Protein AF-A0A7G6Z0K1-F1 (afdb_monomer)

Sequence (215 aa):
MTTHDEHEHDEHAEHGADDLLMRSADPASSLAPLPARQLADLTETTMSTAPRTPARTAPGRSAAAPARRRSRRLLAGAAGGVLVAAAVVGVLVATGPGAGGRVTTLTAPPAGGPGAMCAVPTAEVLATSTTAFRGTVVAVDGGTATLRVDDVFAGDPGDAVEVPQGDPDDQVDGAAPVFTEGGAWLVAASAGVVSSCGLTGPDSPELAALYDQAF

Solvent-accessible surface area (backbone atoms only — not comparable to full-atom values): 13405 Å² total; per-residue (Å²): 144,87,86,75,77,73,63,70,62,51,60,62,52,51,56,53,52,52,55,49,51,56,55,68,69,39,78,68,73,80,54,81,81,75,55,72,66,61,53,51,54,53,52,52,47,57,76,69,51,73,85,75,78,75,74,80,75,69,90,71,74,82,85,74,80,95,76,80,93,74,91,78,88,85,82,89,85,89,83,91,81,82,87,79,78,82,77,80,78,80,80,82,81,82,88,67,101,70,78,91,65,48,72,34,75,42,38,60,43,80,60,57,64,102,74,27,75,61,64,85,74,49,34,77,64,57,50,68,37,56,27,28,33,35,23,36,23,76,40,70,56,99,61,32,30,35,26,38,56,73,46,78,70,35,69,81,65,57,48,25,36,37,35,48,44,28,59,89,87,61,86,50,45,33,32,43,55,71,78,54,68,76,37,52,28,35,44,28,21,44,93,55,24,42,38,39,44,71,58,31,44,65,68,38,75,72,57,47,52,36,51,68,68,37,97

Nearest PDB structures (foldseek):
  3nsw-assembly6_F  TM=5.905E-01  e=1.985E-02  Ancylostoma ceylanicum
  3nsw-assembly7_G  TM=6.250E-01  e=4.089E-02  Ancylostoma ceylanicum

Structure (mmCIF, N/CA/C/O backbone):
data_AF-A0A7G6Z0K1-F1
#
_entry.id   AF-A0A7G6Z0K1-F1
#
loop_
_atom_site.group_PDB
_atom_site.id
_atom_site.type_symbol
_atom_site.label_atom_id
_atom_site.label_alt_id
_atom_site.label_comp_id
_atom_site.label_asym_id
_atom_site.label_entity_id
_atom_site.label_seq_id
_atom_site.pdbx_PDB_ins_code
_atom_site.Cartn_x
_atom_site.Cartn_y
_atom_site.Cartn_z
_atom_site.occupancy
_atom_site.B_iso_or_equiv
_atom_site.auth_seq_id
_atom_site.auth_comp_id
_atom_site.auth_asym_id
_atom_site.auth_atom_id
_atom_site.pdbx_PDB_model_num
ATOM 1 N N . MET A 1 1 ? 60.431 -14.332 9.615 1.00 43.44 1 MET A N 1
ATOM 2 C CA . MET A 1 1 ? 59.204 -13.516 9.530 1.00 43.44 1 MET A CA 1
ATOM 3 C C . MET A 1 1 ? 59.174 -13.021 8.097 1.00 43.44 1 MET A C 1
ATOM 5 O O . MET A 1 1 ? 59.785 -12.009 7.798 1.00 43.44 1 MET A O 1
ATOM 9 N N . THR A 1 2 ? 58.656 -13.870 7.209 1.00 50.28 2 THR A N 1
ATOM 10 C CA . THR A 1 2 ? 58.854 -13.817 5.748 1.00 50.28 2 THR A CA 1
ATOM 11 C C . THR A 1 2 ? 57.546 -14.259 5.091 1.00 50.28 2 THR A C 1
ATOM 13 O O . THR A 1 2 ? 57.475 -15.337 4.525 1.00 50.28 2 THR A O 1
ATOM 16 N N . THR A 1 3 ? 56.469 -13.509 5.322 1.00 53.88 3 THR A N 1
ATOM 17 C CA . THR A 1 3 ? 55.104 -13.873 4.888 1.00 53.88 3 THR A CA 1
ATOM 18 C C . THR A 1 3 ? 54.259 -12.613 4.664 1.00 53.88 3 THR A C 1
ATOM 20 O O . THR A 1 3 ? 53.189 -12.463 5.252 1.00 53.88 3 THR A O 1
ATOM 23 N N . HIS A 1 4 ? 54.783 -11.638 3.921 1.00 52.34 4 HIS A N 1
ATOM 24 C CA . HIS A 1 4 ? 54.005 -10.452 3.522 1.00 52.34 4 HIS A CA 1
ATOM 25 C C . HIS A 1 4 ? 54.257 -9.990 2.082 1.00 52.34 4 HIS A C 1
ATOM 27 O O . HIS A 1 4 ? 53.579 -9.082 1.635 1.00 52.34 4 HIS A O 1
ATOM 33 N N . ASP A 1 5 ? 55.187 -10.622 1.360 1.00 51.00 5 ASP A N 1
ATOM 34 C CA . ASP A 1 5 ? 55.578 -10.213 -0.000 1.00 51.00 5 ASP A CA 1
ATOM 35 C C . ASP A 1 5 ? 54.959 -11.114 -1.090 1.00 51.00 5 ASP A C 1
ATOM 37 O O . ASP A 1 5 ? 54.994 -10.796 -2.269 1.00 51.00 5 ASP A O 1
ATOM 41 N N . GLU A 1 6 ? 54.359 -12.249 -0.708 1.00 51.41 6 GLU A N 1
ATOM 42 C CA . GLU A 1 6 ? 53.795 -13.218 -1.662 1.00 51.41 6 GLU A CA 1
ATOM 43 C C . GLU A 1 6 ? 52.315 -12.956 -1.996 1.00 51.41 6 GLU A C 1
ATOM 45 O O . GLU A 1 6 ? 51.809 -13.535 -2.946 1.00 51.41 6 GLU A O 1
ATOM 50 N N . HIS A 1 7 ? 51.615 -12.078 -1.263 1.00 49.22 7 HIS A N 1
ATOM 51 C CA . HIS A 1 7 ? 50.178 -11.843 -1.483 1.00 49.22 7 HIS A CA 1
ATOM 52 C C . HIS A 1 7 ? 49.888 -10.782 -2.562 1.00 49.22 7 HIS A C 1
ATOM 54 O O . HIS A 1 7 ? 48.938 -10.935 -3.318 1.00 49.22 7 HIS A O 1
ATOM 60 N N . GLU A 1 8 ? 50.730 -9.749 -2.705 1.00 50.19 8 GLU A N 1
ATOM 61 C CA . GLU A 1 8 ? 50.532 -8.691 -3.720 1.00 50.19 8 GLU A CA 1
ATOM 62 C C . GLU A 1 8 ? 50.838 -9.158 -5.156 1.00 50.19 8 GLU A C 1
ATOM 64 O O . GLU A 1 8 ? 50.328 -8.593 -6.122 1.00 50.19 8 GLU A O 1
ATOM 69 N N . HIS A 1 9 ? 51.657 -10.199 -5.329 1.00 50.84 9 HIS A N 1
ATOM 70 C CA . HIS A 1 9 ? 51.969 -10.742 -6.655 1.00 50.84 9 HIS A CA 1
ATOM 71 C C . HIS A 1 9 ? 50.863 -11.641 -7.231 1.00 50.84 9 HIS A C 1
ATOM 73 O O . HIS A 1 9 ? 50.793 -11.778 -8.454 1.00 50.84 9 HIS A O 1
ATOM 79 N N . ASP A 1 10 ? 50.001 -12.218 -6.390 1.00 51.28 10 ASP A N 1
ATOM 80 C CA . ASP A 1 10 ? 48.892 -13.073 -6.835 1.00 51.28 10 ASP A CA 1
ATOM 81 C C . ASP A 1 10 ? 47.723 -12.238 -7.403 1.00 51.28 10 ASP A C 1
ATOM 83 O O . ASP A 1 10 ? 47.218 -12.533 -8.485 1.00 51.28 10 ASP A O 1
ATOM 87 N N . GLU A 1 11 ? 47.361 -11.112 -6.774 1.00 53.62 11 GLU A N 1
ATOM 88 C CA . GLU A 1 11 ? 46.200 -10.299 -7.194 1.00 53.62 11 GLU A CA 1
ATOM 89 C C . GLU A 1 11 ? 46.378 -9.632 -8.574 1.00 53.62 11 GLU A C 1
ATOM 91 O O . GLU A 1 11 ? 45.434 -9.514 -9.360 1.00 53.62 11 GLU A O 1
ATOM 96 N N . HIS A 1 12 ? 47.603 -9.232 -8.930 1.00 54.19 12 HIS A N 1
ATOM 97 C CA . HIS A 1 12 ? 47.893 -8.672 -10.255 1.00 54.19 12 HIS A CA 1
ATOM 98 C C . HIS A 1 12 ? 47.840 -9.716 -11.379 1.00 54.19 12 HIS A C 1
ATOM 100 O O . HIS A 1 12 ? 47.551 -9.366 -12.528 1.00 54.19 12 HIS A O 1
ATOM 106 N N . ALA A 1 13 ? 48.118 -10.985 -11.067 1.00 56.72 13 ALA A N 1
ATOM 107 C CA . ALA A 1 13 ? 48.040 -12.072 -12.034 1.00 56.72 13 ALA A CA 1
ATOM 108 C C . ALA A 1 13 ? 46.580 -12.450 -12.333 1.00 56.72 13 ALA A C 1
ATOM 110 O O . ALA A 1 13 ? 46.241 -12.686 -13.496 1.00 56.72 13 ALA A O 1
ATOM 111 N N . GLU A 1 14 ? 45.712 -12.432 -11.318 1.00 57.53 14 GLU A N 1
ATOM 112 C CA . GLU A 1 14 ? 44.288 -12.766 -11.457 1.00 57.53 14 GLU A CA 1
ATOM 113 C C . GLU A 1 14 ? 43.523 -11.711 -12.275 1.00 57.53 14 GLU A C 1
ATOM 115 O O . GLU A 1 14 ? 42.823 -12.058 -13.227 1.00 57.53 14 GLU A O 1
ATOM 120 N N . HIS A 1 15 ? 43.755 -10.415 -12.027 1.00 60.78 15 HIS A N 1
ATOM 121 C CA . HIS A 1 15 ? 43.158 -9.342 -12.837 1.00 60.78 15 HIS A CA 1
ATOM 122 C C . HIS A 1 15 ? 43.572 -9.394 -14.317 1.00 60.78 15 HIS A C 1
ATOM 124 O O . HIS A 1 15 ? 42.770 -9.103 -15.206 1.00 60.78 15 HIS A O 1
ATOM 130 N N . GLY A 1 16 ? 44.816 -9.788 -14.603 1.00 69.12 16 GLY A N 1
ATOM 131 C CA . GLY A 1 16 ? 45.284 -9.973 -15.976 1.00 69.12 16 GLY A CA 1
ATOM 132 C C . GLY A 1 16 ? 44.625 -11.168 -16.671 1.00 69.12 16 GLY A C 1
ATOM 133 O O . GLY A 1 16 ? 44.358 -11.107 -17.873 1.00 69.12 16 GLY A O 1
ATOM 134 N N . ALA A 1 17 ? 44.342 -12.243 -15.933 1.00 72.62 17 ALA A N 1
ATOM 135 C CA . ALA A 1 17 ? 43.661 -13.418 -16.466 1.00 72.62 17 ALA A CA 1
ATOM 136 C C . ALA A 1 17 ? 42.197 -13.113 -16.821 1.00 72.62 17 ALA A C 1
ATOM 138 O O . ALA A 1 17 ? 41.750 -13.483 -17.909 1.00 72.62 17 ALA A O 1
ATOM 139 N N . ASP A 1 18 ? 41.489 -12.371 -15.970 1.00 76.50 18 ASP A N 1
ATOM 140 C CA . ASP A 1 18 ? 40.098 -11.971 -16.208 1.00 76.50 18 ASP A CA 1
ATOM 141 C C . ASP A 1 18 ? 39.952 -11.032 -17.414 1.00 76.50 18 ASP A C 1
ATOM 143 O O . ASP A 1 18 ? 39.078 -11.234 -18.264 1.00 76.50 18 ASP A O 1
ATOM 147 N N . ASP A 1 19 ? 40.857 -10.063 -17.566 1.00 80.12 19 ASP A N 1
ATOM 148 C CA . ASP A 1 19 ? 40.880 -9.166 -18.726 1.00 80.12 19 ASP A CA 1
AT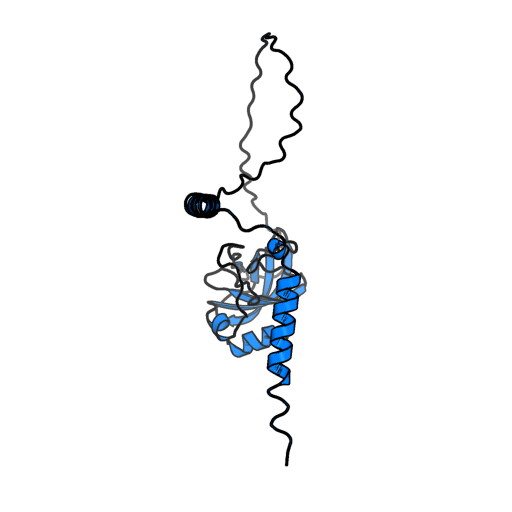OM 149 C C . ASP A 1 19 ? 41.153 -9.917 -20.038 1.00 80.12 19 ASP A C 1
ATOM 151 O O . ASP A 1 19 ? 40.594 -9.589 -21.092 1.00 80.12 19 ASP A O 1
ATOM 155 N N . LEU A 1 20 ? 42.009 -10.941 -19.997 1.00 78.81 20 LEU A N 1
ATOM 156 C CA . LEU A 1 20 ? 42.295 -11.790 -21.152 1.00 78.81 20 LEU A 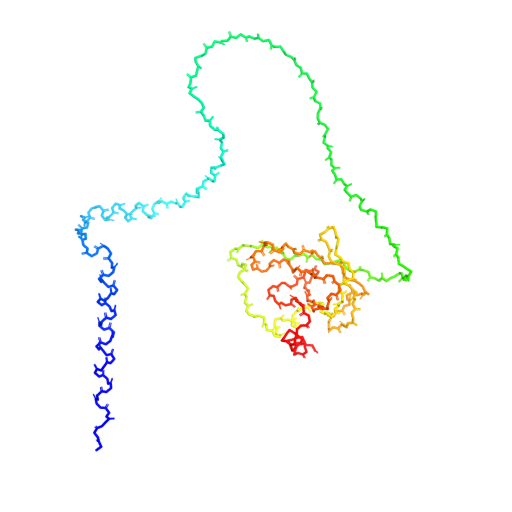CA 1
ATOM 157 C C . LEU A 1 20 ? 41.107 -12.691 -21.498 1.00 78.81 20 LEU A C 1
ATOM 159 O O . LEU A 1 20 ? 40.785 -12.838 -22.680 1.00 78.81 20 LEU A O 1
ATOM 163 N N . LEU A 1 21 ? 40.419 -13.243 -20.495 1.00 80.75 21 LEU A N 1
ATOM 164 C CA . LEU A 1 21 ? 39.199 -14.022 -20.692 1.00 80.75 21 LEU A CA 1
ATOM 165 C C . LEU A 1 21 ? 38.093 -13.159 -21.302 1.00 80.75 21 LEU A C 1
ATOM 167 O O . LEU A 1 21 ? 37.521 -13.540 -22.327 1.00 80.75 21 LEU A O 1
ATOM 171 N N . MET A 1 22 ? 37.854 -11.965 -20.758 1.00 81.50 22 MET A N 1
ATOM 172 C CA . MET A 1 22 ? 36.847 -11.040 -21.278 1.00 81.50 22 MET A CA 1
ATOM 173 C C . MET A 1 22 ? 37.168 -10.603 -22.713 1.00 81.50 22 MET A C 1
ATOM 175 O O . MET A 1 22 ? 36.288 -10.598 -23.574 1.00 81.50 22 MET A O 1
ATOM 179 N N . ARG A 1 23 ? 38.440 -10.318 -23.016 1.00 81.19 23 ARG A N 1
ATOM 180 C CA . ARG A 1 23 ? 38.880 -9.934 -24.366 1.00 81.19 23 ARG A CA 1
ATOM 181 C C . ARG A 1 23 ? 38.833 -11.100 -25.363 1.00 81.19 23 ARG A C 1
ATOM 183 O O . ARG A 1 23 ? 38.633 -10.865 -26.550 1.00 81.19 23 ARG A O 1
ATOM 190 N N . SER A 1 24 ? 38.973 -12.344 -24.898 1.00 82.75 24 SER A N 1
ATOM 191 C CA . SER A 1 24 ? 38.825 -13.548 -25.731 1.00 82.75 24 SER A CA 1
ATOM 192 C C . SER A 1 24 ? 37.366 -13.886 -26.059 1.00 82.75 24 SER A C 1
ATOM 194 O O . SER A 1 24 ? 37.090 -14.471 -27.106 1.00 82.75 24 SER A O 1
ATOM 196 N N . ALA A 1 25 ? 36.434 -13.491 -25.188 1.00 88.44 25 ALA A N 1
ATOM 197 C CA . ALA A 1 25 ? 35.001 -13.663 -25.393 1.00 88.44 25 ALA A CA 1
ATOM 198 C C . ALA A 1 25 ? 34.385 -12.569 -26.283 1.00 88.44 25 ALA A C 1
ATOM 200 O O . ALA A 1 25 ? 33.234 -12.709 -26.694 1.00 88.44 25 ALA A O 1
ATOM 201 N N . ASP A 1 26 ? 35.129 -11.500 -26.598 1.00 87.25 26 ASP A N 1
ATOM 202 C CA . ASP A 1 26 ? 34.674 -10.442 -27.498 1.00 87.25 26 ASP A CA 1
ATOM 203 C C . ASP A 1 26 ? 34.746 -10.904 -28.970 1.00 87.25 26 ASP A C 1
ATOM 205 O O . ASP A 1 26 ? 35.845 -11.005 -29.534 1.00 87.25 26 ASP A O 1
ATOM 209 N N . PRO A 1 27 ? 33.607 -11.144 -29.650 1.00 82.56 27 PRO A N 1
ATOM 210 C CA . PRO A 1 27 ? 33.599 -11.547 -31.055 1.00 82.56 27 PRO A CA 1
ATOM 211 C C . PRO A 1 27 ? 34.175 -10.468 -31.989 1.00 82.56 27 PRO A C 1
ATOM 213 O O . PRO A 1 27 ? 34.629 -10.796 -33.091 1.00 82.56 27 PRO A O 1
ATOM 216 N N . ALA A 1 28 ? 34.202 -9.198 -31.562 1.00 85.19 28 ALA A N 1
ATOM 217 C CA . ALA A 1 28 ? 34.754 -8.096 -32.343 1.00 85.19 28 ALA A CA 1
ATOM 218 C C . ALA A 1 28 ? 36.285 -8.148 -32.451 1.00 85.19 28 ALA A C 1
ATOM 220 O O . ALA A 1 28 ? 36.845 -7.573 -33.384 1.00 85.19 28 ALA A O 1
ATOM 221 N N . SER A 1 29 ? 36.958 -8.895 -31.568 1.00 81.00 29 SER A N 1
ATOM 222 C CA . SER A 1 29 ? 38.416 -9.077 -31.593 1.00 81.00 29 SER A CA 1
ATOM 223 C C . SER A 1 29 ? 38.933 -9.708 -32.895 1.00 81.00 29 SER A C 1
ATOM 225 O O . SER A 1 29 ? 40.079 -9.486 -33.283 1.00 81.00 29 SER A O 1
ATOM 227 N N . SER A 1 30 ? 38.080 -10.465 -33.595 1.00 81.44 30 SER A N 1
ATOM 228 C CA . SER A 1 30 ? 38.400 -11.143 -34.857 1.00 81.44 30 SER A CA 1
ATOM 229 C C . SER A 1 30 ? 38.103 -10.314 -36.116 1.00 81.44 30 SER A C 1
ATOM 231 O O . SER A 1 30 ? 38.402 -10.750 -37.231 1.00 81.44 30 SER A O 1
ATOM 233 N N . LEU A 1 31 ? 37.507 -9.127 -35.967 1.00 88.81 31 LEU A N 1
ATOM 234 C CA . LEU A 1 31 ? 37.065 -8.299 -37.086 1.00 88.81 31 LEU A CA 1
ATOM 235 C C . LEU A 1 31 ? 38.155 -7.320 -37.532 1.00 88.81 31 LEU A C 1
ATOM 237 O O . LEU A 1 31 ? 38.914 -6.775 -36.732 1.00 88.81 31 LEU A O 1
ATOM 241 N N . ALA A 1 32 ? 38.203 -7.053 -38.838 1.00 89.56 32 ALA A N 1
ATOM 242 C CA . ALA A 1 32 ? 39.058 -6.000 -39.368 1.00 89.56 32 ALA A CA 1
ATOM 243 C C . ALA A 1 32 ? 38.586 -4.620 -38.855 1.00 89.56 32 ALA A C 1
ATOM 245 O O . ALA A 1 32 ? 37.377 -4.367 -38.835 1.00 89.56 32 ALA A O 1
ATOM 246 N N . PRO A 1 33 ? 39.508 -3.706 -38.494 1.00 85.38 33 PRO A N 1
ATOM 247 C CA . PRO A 1 33 ? 39.147 -2.350 -38.096 1.00 85.38 33 PRO A CA 1
ATOM 248 C C . PRO A 1 33 ? 38.352 -1.626 -39.186 1.00 85.38 33 PRO A C 1
ATOM 250 O O . PRO A 1 33 ? 38.668 -1.733 -40.375 1.00 85.38 33 PRO A O 1
ATOM 253 N N . LEU A 1 34 ? 37.343 -0.848 -38.785 1.00 91.62 34 LEU A N 1
ATOM 254 C CA . LEU A 1 34 ? 36.564 -0.063 -39.738 1.00 91.62 34 LEU A CA 1
ATOM 255 C C . LEU A 1 34 ? 37.406 1.065 -40.365 1.00 91.62 34 LEU A C 1
ATOM 257 O O . LEU A 1 34 ? 38.188 1.720 -39.669 1.00 91.62 34 LEU A O 1
ATOM 261 N N . PRO A 1 35 ? 37.207 1.371 -41.660 1.00 94.62 35 PRO A N 1
ATOM 262 C CA . PRO A 1 35 ? 37.782 2.555 -42.284 1.00 94.62 35 PRO A CA 1
AT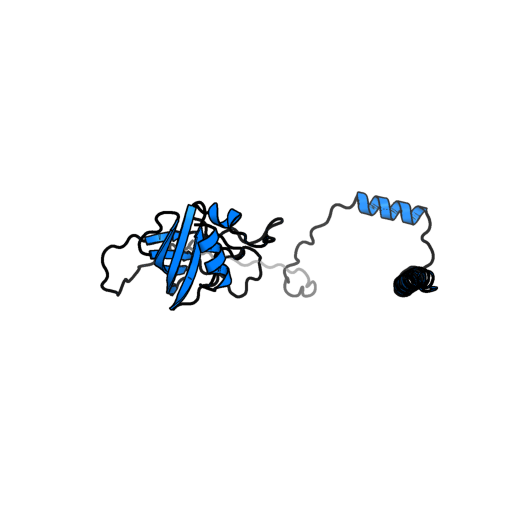OM 263 C C . PRO A 1 35 ? 37.318 3.834 -41.578 1.00 94.62 35 PRO A C 1
ATOM 265 O O . PRO A 1 35 ? 36.133 3.996 -41.285 1.00 94.62 35 PRO A O 1
ATOM 268 N N . ALA A 1 36 ? 38.227 4.795 -41.389 1.00 91.62 36 ALA A N 1
ATOM 269 C CA . ALA A 1 36 ? 37.958 6.021 -40.629 1.00 91.62 36 ALA A CA 1
ATOM 270 C C . ALA A 1 36 ? 36.736 6.822 -41.123 1.00 91.62 36 ALA A C 1
ATOM 272 O O . ALA A 1 36 ? 36.011 7.397 -40.317 1.00 91.62 36 ALA A O 1
ATOM 273 N N . ARG A 1 37 ? 36.468 6.832 -42.437 1.00 92.62 37 ARG A N 1
ATOM 274 C CA . ARG A 1 37 ? 35.266 7.489 -42.982 1.00 92.62 37 ARG A CA 1
ATOM 275 C C . ARG A 1 37 ? 33.975 6.789 -42.578 1.00 92.62 37 ARG A C 1
ATOM 277 O O . ARG A 1 37 ? 33.030 7.451 -42.187 1.00 92.62 37 ARG A O 1
ATOM 284 N N . GLN A 1 38 ? 33.963 5.462 -42.612 1.00 90.50 38 GLN A N 1
ATOM 285 C CA . GLN A 1 38 ? 32.789 4.684 -42.233 1.00 90.50 38 GLN A CA 1
ATOM 286 C C . GLN A 1 38 ? 32.494 4.820 -40.734 1.00 90.50 38 GLN A C 1
ATOM 288 O O . GLN A 1 38 ? 31.335 4.871 -40.335 1.00 90.50 38 GLN A O 1
ATOM 293 N N . LEU A 1 39 ? 33.541 4.944 -39.911 1.00 93.31 39 LEU A N 1
ATOM 294 C CA . LEU A 1 39 ? 33.411 5.256 -38.488 1.00 93.31 39 LEU A CA 1
ATOM 295 C C . LEU A 1 39 ? 32.766 6.637 -38.264 1.00 93.31 39 LEU A C 1
ATOM 297 O O . LEU A 1 39 ? 31.859 6.767 -37.441 1.00 93.31 39 LEU A O 1
ATOM 301 N N . ALA A 1 40 ? 33.208 7.656 -39.010 1.00 92.62 40 ALA A N 1
ATOM 302 C CA . ALA A 1 40 ? 32.645 9.003 -38.938 1.00 92.62 40 ALA A CA 1
ATOM 303 C C . ALA A 1 40 ? 31.166 9.020 -39.359 1.00 92.62 40 ALA A C 1
ATOM 305 O O . ALA A 1 40 ? 30.333 9.530 -38.612 1.00 92.62 40 ALA A O 1
ATOM 306 N N . ASP A 1 41 ? 30.833 8.367 -40.476 1.00 93.75 41 ASP A N 1
ATOM 307 C CA . ASP A 1 41 ? 29.460 8.272 -40.983 1.00 93.75 41 ASP A CA 1
ATOM 308 C C . ASP A 1 41 ? 28.525 7.573 -39.978 1.00 93.75 41 ASP A C 1
ATOM 310 O O . ASP A 1 41 ? 27.403 8.024 -39.741 1.00 93.75 41 ASP A O 1
ATOM 314 N N . LEU A 1 42 ? 28.977 6.484 -39.344 1.00 92.75 42 LEU A N 1
ATOM 315 C CA . LEU A 1 42 ? 28.206 5.760 -38.323 1.00 92.75 42 LEU A CA 1
ATOM 316 C C . LEU A 1 42 ? 28.002 6.590 -37.050 1.00 92.75 42 LEU A C 1
ATOM 318 O O . LEU A 1 42 ? 26.919 6.568 -36.456 1.00 92.75 42 LEU A O 1
ATOM 322 N N . THR A 1 43 ? 29.025 7.342 -36.644 1.00 94.06 43 THR A N 1
ATOM 323 C CA . THR A 1 43 ? 28.950 8.227 -35.476 1.00 94.06 43 THR A CA 1
ATOM 324 C C . THR A 1 43 ? 27.949 9.352 -35.725 1.00 94.06 43 THR A C 1
ATOM 326 O O . THR A 1 43 ? 27.051 9.574 -34.914 1.00 94.06 43 THR A O 1
ATOM 329 N N . GLU A 1 44 ? 28.039 10.012 -36.881 1.00 93.12 44 GLU A N 1
ATOM 330 C CA . GLU A 1 44 ? 27.101 11.064 -37.277 1.00 93.12 44 GLU A CA 1
ATOM 331 C C . GLU A 1 44 ? 25.674 10.528 -37.431 1.00 93.12 44 GLU A C 1
ATOM 333 O O . GLU A 1 44 ? 24.722 11.153 -36.956 1.00 93.12 44 GLU A O 1
ATOM 338 N N . THR A 1 45 ? 25.516 9.333 -38.009 1.00 94.06 45 THR A N 1
ATOM 339 C CA . THR A 1 45 ? 24.215 8.660 -38.120 1.00 94.06 45 THR A CA 1
ATOM 340 C C . THR A 1 45 ? 23.606 8.419 -36.745 1.00 94.06 45 THR A C 1
ATOM 342 O O . THR A 1 45 ? 22.422 8.682 -36.559 1.00 94.06 45 THR A O 1
ATOM 345 N N . THR A 1 46 ? 24.390 7.973 -35.764 1.00 91.50 46 THR A N 1
ATOM 346 C CA . THR A 1 46 ? 23.896 7.728 -34.399 1.00 91.50 46 THR A CA 1
ATOM 347 C C . THR A 1 46 ? 23.441 9.024 -33.731 1.00 91.50 46 THR A C 1
ATOM 349 O O . THR A 1 46 ? 22.365 9.061 -33.143 1.00 91.50 46 THR A O 1
ATOM 352 N N . MET A 1 47 ? 24.208 10.106 -33.887 1.00 88.62 47 MET A N 1
ATOM 353 C CA . MET A 1 47 ? 23.867 11.416 -33.317 1.00 88.62 47 MET A CA 1
ATOM 354 C C . MET A 1 47 ? 22.664 12.075 -34.006 1.00 88.62 47 MET A C 1
ATOM 356 O O . MET A 1 47 ? 21.908 12.805 -33.369 1.00 88.62 47 MET A O 1
ATOM 360 N N . SER A 1 48 ? 22.466 11.808 -35.297 1.00 87.12 48 SER A N 1
ATOM 361 C CA . SER A 1 48 ? 21.377 12.390 -36.095 1.00 87.12 48 SER A CA 1
ATOM 362 C C . SER A 1 48 ? 20.108 11.535 -36.104 1.00 87.12 48 SER A C 1
ATOM 364 O O . SER A 1 48 ? 19.040 11.998 -36.511 1.00 87.12 48 SER A O 1
ATOM 366 N N . THR A 1 49 ? 20.193 10.278 -35.667 1.00 85.56 49 THR A N 1
ATOM 367 C CA . THR A 1 49 ? 19.045 9.374 -35.617 1.00 85.56 49 THR A CA 1
ATOM 368 C C . THR A 1 49 ? 18.302 9.571 -34.305 1.00 85.56 49 THR A C 1
ATOM 370 O O . THR A 1 49 ? 18.675 9.032 -33.268 1.00 85.56 49 THR A O 1
ATOM 373 N N . ALA A 1 50 ? 17.193 10.307 -34.354 1.00 73.88 50 ALA A N 1
ATOM 374 C CA . ALA A 1 50 ? 16.224 10.281 -33.266 1.00 73.88 50 ALA A CA 1
ATOM 375 C C . ALA A 1 50 ? 15.708 8.839 -33.071 1.00 73.88 50 ALA A C 1
ATOM 377 O O . ALA A 1 50 ? 15.423 8.168 -34.075 1.00 73.88 50 ALA A O 1
ATOM 378 N N . PRO A 1 51 ? 15.546 8.353 -31.823 1.00 64.88 51 PRO A N 1
ATOM 379 C CA . PRO A 1 51 ? 14.957 7.049 -31.563 1.00 64.88 51 PRO A CA 1
ATOM 380 C C . PRO A 1 51 ? 13.605 6.951 -32.265 1.00 64.88 51 PRO A C 1
ATOM 382 O O . PRO A 1 51 ? 12.645 7.647 -31.930 1.00 64.88 51 PRO A O 1
ATOM 385 N N . ARG A 1 52 ? 13.524 6.088 -33.277 1.00 54.12 52 ARG A N 1
ATOM 386 C CA . ARG A 1 52 ? 12.237 5.697 -33.834 1.00 54.12 52 ARG A CA 1
ATOM 387 C C . ARG A 1 52 ? 11.631 4.725 -32.844 1.00 54.12 52 ARG A C 1
ATOM 389 O O . ARG A 1 52 ? 12.023 3.563 -32.820 1.00 54.12 52 ARG A O 1
ATOM 396 N N . THR A 1 53 ? 10.677 5.194 -32.044 1.00 54.34 53 THR A N 1
ATOM 397 C CA . THR A 1 53 ? 9.756 4.297 -31.348 1.00 54.34 53 THR A CA 1
ATOM 398 C C . THR A 1 53 ? 9.178 3.361 -32.406 1.00 54.34 53 THR A C 1
ATOM 400 O O . THR A 1 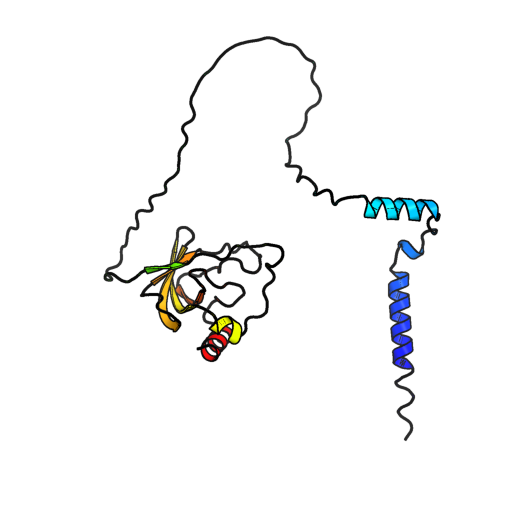53 ? 8.531 3.852 -33.341 1.00 54.34 53 THR A O 1
ATOM 403 N N . PRO A 1 54 ? 9.428 2.041 -32.344 1.00 51.22 54 PRO A N 1
ATOM 404 C CA . PRO A 1 54 ? 8.774 1.132 -33.258 1.00 51.22 54 PRO A CA 1
ATOM 405 C C . PRO A 1 54 ? 7.278 1.271 -32.997 1.00 51.22 54 PRO A C 1
ATOM 407 O O . PRO A 1 54 ? 6.794 0.979 -31.903 1.00 51.22 54 PRO A O 1
ATOM 410 N N . ALA A 1 55 ? 6.539 1.762 -33.992 1.00 52.72 55 ALA A N 1
ATOM 411 C CA . ALA A 1 55 ? 5.097 1.634 -33.977 1.00 52.72 55 ALA A CA 1
ATOM 412 C C . ALA A 1 55 ? 4.821 0.134 -33.862 1.00 52.72 55 ALA A C 1
ATOM 414 O O . ALA A 1 55 ? 5.160 -0.633 -34.769 1.00 52.72 55 ALA A O 1
ATOM 415 N N . ARG A 1 56 ? 4.291 -0.284 -32.706 1.00 45.44 56 ARG A N 1
ATOM 416 C CA . ARG A 1 56 ? 3.846 -1.652 -32.457 1.00 45.44 56 ARG A CA 1
ATOM 417 C C . ARG A 1 56 ? 2.916 -2.002 -33.613 1.00 45.44 56 ARG A C 1
ATOM 419 O O . ARG A 1 56 ? 1.800 -1.496 -33.707 1.00 45.44 56 ARG A O 1
ATOM 426 N N . THR A 1 57 ? 3.431 -2.796 -34.544 1.00 45.56 57 THR A N 1
ATOM 427 C CA . THR A 1 57 ? 2.656 -3.302 -35.667 1.00 45.56 57 THR A CA 1
ATOM 428 C C . THR A 1 57 ? 1.649 -4.246 -35.040 1.00 45.56 57 THR A C 1
ATOM 430 O O . THR A 1 57 ? 1.998 -5.346 -34.618 1.00 45.56 57 THR A O 1
ATOM 433 N N . ALA A 1 58 ? 0.410 -3.782 -34.886 1.00 47.22 58 ALA A N 1
ATOM 434 C CA . ALA A 1 58 ? -0.702 -4.672 -34.611 1.00 47.22 58 ALA A CA 1
ATOM 435 C C . ALA A 1 58 ? -0.673 -5.788 -35.672 1.00 47.22 58 ALA A C 1
ATOM 437 O O . ALA A 1 58 ? -0.424 -5.476 -36.842 1.00 47.22 58 ALA A O 1
ATOM 438 N N . PRO A 1 59 ? -0.907 -7.064 -35.321 1.00 42.81 59 PRO A N 1
ATOM 439 C CA . PRO A 1 59 ? -0.993 -8.130 -36.306 1.00 42.81 59 PRO A CA 1
ATOM 440 C C . PRO A 1 59 ? -2.243 -7.903 -37.165 1.00 42.81 59 PRO A C 1
ATOM 442 O O . PRO A 1 59 ? -3.350 -8.360 -36.879 1.00 42.81 59 PRO A O 1
ATOM 445 N N . GLY A 1 60 ? -2.060 -7.129 -38.230 1.00 40.28 60 GLY A N 1
ATOM 446 C CA . GLY A 1 60 ? -2.991 -6.998 -39.329 1.00 40.28 60 GLY A CA 1
ATOM 447 C C . GLY A 1 60 ? -2.980 -8.303 -40.106 1.00 40.28 60 GLY A C 1
ATOM 448 O O . GLY A 1 60 ? -2.009 -8.625 -40.783 1.00 40.28 60 GLY A O 1
ATOM 449 N N . ARG A 1 61 ? -4.067 -9.058 -39.945 1.00 45.22 61 ARG A N 1
ATOM 450 C CA . ARG A 1 61 ? -4.498 -10.210 -40.747 1.00 45.22 61 ARG A CA 1
ATOM 451 C C . ARG A 1 61 ? -3.904 -10.219 -42.164 1.00 45.22 61 ARG A C 1
ATOM 453 O O . ARG A 1 61 ? -4.051 -9.242 -42.893 1.00 45.22 61 ARG A O 1
ATOM 460 N N . SER A 1 62 ? -3.312 -11.360 -42.528 1.00 43.91 62 SER A N 1
ATOM 461 C CA . SER A 1 62 ? -2.901 -11.799 -43.868 1.00 43.91 62 SER A CA 1
ATOM 462 C C . SER A 1 62 ? -3.377 -10.918 -45.025 1.00 43.91 62 SER A C 1
ATOM 464 O O . SER A 1 62 ? -4.535 -10.986 -45.442 1.00 43.91 62 SER A O 1
ATOM 466 N N . ALA A 1 63 ? -2.452 -10.153 -45.604 1.00 41.50 63 ALA A N 1
ATOM 467 C CA . ALA A 1 63 ? -2.653 -9.540 -46.907 1.00 41.50 63 ALA A CA 1
ATOM 468 C C . ALA A 1 63 ? -2.586 -10.631 -47.989 1.00 41.50 63 ALA A C 1
ATOM 470 O O . ALA A 1 63 ? -1.514 -11.067 -48.409 1.00 41.50 63 ALA A O 1
ATOM 471 N N . ALA A 1 64 ? -3.760 -11.090 -48.417 1.00 45.47 64 ALA A N 1
ATOM 472 C CA . ALA A 1 64 ? -3.931 -11.834 -49.653 1.00 45.47 64 ALA A CA 1
ATOM 473 C C . ALA A 1 64 ? -3.566 -10.956 -50.870 1.00 45.47 64 ALA A C 1
ATOM 475 O O . ALA A 1 64 ? -3.737 -9.737 -50.860 1.00 45.47 64 ALA A O 1
ATOM 476 N N . ALA A 1 65 ? -3.058 -11.619 -51.910 1.00 43.34 65 ALA A N 1
ATOM 477 C CA . ALA A 1 65 ? -2.562 -11.085 -53.179 1.00 43.34 65 ALA A CA 1
ATOM 478 C C . ALA A 1 65 ? -3.485 -10.056 -53.884 1.00 43.34 65 ALA A C 1
ATOM 480 O O . ALA A 1 65 ? -4.705 -10.074 -53.695 1.00 43.34 65 ALA A O 1
ATOM 481 N N . PRO A 1 66 ? -2.945 -9.194 -54.774 1.00 40.34 66 PRO A N 1
ATOM 482 C CA . PRO A 1 66 ? -3.726 -8.147 -55.422 1.00 40.34 66 PRO A CA 1
ATOM 483 C C . PRO A 1 66 ? -4.610 -8.734 -56.533 1.00 40.34 66 PRO A C 1
ATOM 485 O O . PRO A 1 66 ? -4.155 -9.019 -57.642 1.00 40.34 66 PRO A O 1
ATOM 488 N N . ALA A 1 67 ? -5.904 -8.893 -56.253 1.00 42.22 67 ALA A N 1
ATOM 489 C CA . ALA A 1 67 ? -6.900 -9.251 -57.256 1.00 42.22 67 ALA A CA 1
ATOM 490 C C . ALA A 1 67 ? -7.443 -7.999 -57.965 1.00 42.22 67 ALA A C 1
ATOM 492 O O . ALA A 1 67 ? -7.795 -6.985 -57.364 1.00 42.22 67 ALA A O 1
ATOM 493 N N . ARG A 1 68 ? -7.477 -8.091 -59.295 1.00 43.25 68 ARG A N 1
ATOM 494 C CA . ARG A 1 68 ? -7.781 -7.024 -60.248 1.00 43.25 68 ARG A CA 1
ATOM 495 C C . ARG A 1 68 ? -9.162 -6.393 -60.040 1.00 43.25 68 ARG A C 1
ATOM 497 O O . ARG A 1 68 ? -10.184 -7.060 -59.920 1.00 43.25 68 ARG A O 1
ATOM 504 N N . ARG A 1 69 ? -9.157 -5.067 -60.156 1.00 49.69 69 ARG A N 1
ATOM 505 C CA . ARG A 1 69 ? -10.285 -4.135 -60.247 1.00 49.69 69 ARG A CA 1
ATOM 506 C C . ARG A 1 69 ? -11.346 -4.583 -61.267 1.00 49.69 69 ARG A C 1
ATOM 508 O O . ARG A 1 69 ? -11.132 -4.481 -62.473 1.00 49.69 69 ARG A O 1
ATOM 515 N N . ARG A 1 70 ? -12.540 -4.947 -60.789 1.00 46.94 70 ARG A N 1
ATOM 516 C CA . ARG A 1 70 ? -13.796 -4.817 -61.545 1.00 46.94 70 ARG A CA 1
ATOM 517 C C . ARG A 1 70 ? -14.884 -4.249 -60.645 1.00 46.94 70 ARG A C 1
ATOM 519 O O . ARG A 1 70 ? -15.334 -4.872 -59.696 1.00 46.94 70 ARG A O 1
ATOM 526 N N . SER A 1 71 ? -15.282 -3.030 -60.981 1.00 57.62 71 SER A N 1
ATOM 527 C CA . SER A 1 71 ? -16.433 -2.327 -60.436 1.00 57.62 71 SER A CA 1
ATOM 528 C C . SER A 1 71 ? -17.733 -3.051 -60.772 1.00 57.62 71 SER A C 1
ATOM 530 O O . SER A 1 71 ? -17.950 -3.372 -61.942 1.00 57.62 71 SER A O 1
ATOM 532 N N . ARG A 1 72 ? -18.655 -3.127 -59.813 1.00 47.56 72 ARG A N 1
ATOM 533 C CA . ARG A 1 72 ? -20.067 -2.799 -60.038 1.00 47.56 72 ARG A CA 1
ATOM 534 C C . ARG A 1 72 ? -20.752 -2.530 -58.700 1.00 47.56 72 ARG A C 1
ATOM 536 O O . ARG A 1 72 ? -20.499 -3.189 -57.704 1.00 47.56 72 ARG A O 1
ATOM 543 N N . ARG A 1 73 ? -21.534 -1.457 -58.739 1.00 55.31 73 ARG A N 1
ATOM 544 C CA . ARG A 1 73 ? -22.350 -0.849 -57.687 1.00 55.31 73 ARG A CA 1
ATOM 545 C C . ARG A 1 73 ? -23.381 -1.849 -57.155 1.00 55.31 73 ARG A C 1
ATOM 547 O O . ARG A 1 73 ? -23.712 -2.751 -57.913 1.00 55.31 73 ARG A O 1
ATOM 554 N N . LEU A 1 74 ? -23.889 -1.611 -55.938 1.00 51.12 74 LEU A N 1
ATOM 555 C CA . LEU A 1 74 ? -25.276 -1.768 -55.431 1.00 51.12 74 LEU A CA 1
ATOM 556 C C . LEU A 1 74 ? -25.219 -1.522 -53.896 1.00 51.12 74 LEU A C 1
ATOM 558 O O . LEU A 1 74 ? -24.478 -2.202 -53.203 1.00 51.12 74 LEU A O 1
ATOM 562 N N . LEU A 1 75 ? -25.633 -0.340 -53.423 1.00 48.34 75 LEU A N 1
ATOM 563 C CA . LEU A 1 75 ? -26.911 -0.016 -52.750 1.00 48.34 75 LEU A CA 1
ATOM 564 C C . LEU A 1 75 ? -26.974 -0.334 -51.235 1.00 48.34 75 LEU A C 1
ATOM 566 O O . LEU A 1 75 ? -27.020 -1.486 -50.840 1.00 48.34 75 LEU A O 1
ATOM 570 N N . ALA A 1 76 ? -27.042 0.761 -50.462 1.00 45.06 76 ALA A N 1
ATOM 571 C CA . ALA A 1 76 ? -27.929 1.068 -49.326 1.00 45.06 76 ALA A CA 1
ATOM 572 C C . ALA A 1 76 ? -28.145 0.062 -48.173 1.00 45.06 76 ALA A C 1
ATOM 574 O O . ALA A 1 76 ? -28.626 -1.047 -48.368 1.00 45.06 76 ALA A O 1
ATOM 575 N N . GLY A 1 77 ? -27.981 0.558 -46.940 1.00 41.09 77 GLY A N 1
ATOM 576 C CA . GLY A 1 77 ? -28.558 -0.038 -45.731 1.00 41.09 77 GLY A CA 1
ATOM 577 C C . GLY A 1 77 ? -28.179 0.739 -44.468 1.00 41.09 77 GLY A C 1
ATOM 578 O O . GLY A 1 77 ? -27.016 0.764 -44.090 1.00 41.09 77 GLY A O 1
ATOM 579 N N . ALA A 1 78 ? -29.156 1.412 -43.862 1.00 46.91 78 ALA A N 1
ATOM 580 C CA . ALA A 1 78 ? -29.043 2.234 -42.659 1.00 46.91 78 ALA A CA 1
ATOM 581 C C . ALA A 1 78 ? -29.175 1.415 -41.358 1.00 46.91 78 ALA A C 1
ATOM 583 O O . ALA A 1 78 ? -29.831 0.379 -41.379 1.00 46.91 78 ALA A O 1
ATOM 584 N N . ALA A 1 79 ? -28.609 1.939 -40.259 1.00 43.09 79 ALA A N 1
ATOM 585 C CA . ALA A 1 79 ? -28.978 1.800 -38.829 1.00 43.09 79 ALA A CA 1
ATOM 586 C C . ALA A 1 79 ? -27.680 1.923 -37.999 1.00 43.09 79 ALA A C 1
ATOM 588 O O . ALA A 1 79 ? -26.736 1.179 -38.220 1.00 43.09 79 ALA A O 1
ATOM 589 N N . GLY A 1 80 ? -27.484 2.924 -37.140 1.00 47.47 80 GLY A N 1
ATOM 590 C CA . GLY A 1 80 ? -28.266 3.132 -35.923 1.00 47.47 80 GLY A CA 1
ATOM 591 C C . GLY A 1 80 ? -27.636 2.308 -34.793 1.00 47.47 80 GLY A C 1
ATOM 592 O O . GLY A 1 80 ? -28.074 1.193 -34.548 1.00 47.47 80 GLY A O 1
ATOM 593 N N . GLY A 1 81 ? -26.578 2.826 -34.159 1.00 38.97 81 GLY A N 1
ATOM 594 C CA . GLY A 1 81 ? -25.858 2.160 -33.068 1.00 38.97 81 GLY A CA 1
ATOM 595 C C . GLY A 1 81 ? -25.802 3.059 -31.838 1.00 38.97 81 GLY A C 1
ATOM 596 O O . GLY A 1 81 ? -25.120 4.078 -31.841 1.00 38.97 81 GLY A O 1
ATOM 597 N N . VAL A 1 82 ? -26.583 2.691 -30.828 1.00 48.88 82 VAL A N 1
ATOM 598 C CA . VAL A 1 82 ? -26.760 3.358 -29.534 1.00 48.88 82 VAL A CA 1
ATOM 599 C C . VAL A 1 82 ? -25.433 3.428 -28.768 1.00 48.88 82 VAL A C 1
ATOM 601 O O . VAL A 1 82 ? -24.766 2.413 -28.589 1.00 48.88 82 VAL A O 1
ATOM 604 N N . LEU A 1 83 ? -25.073 4.619 -28.278 1.00 45.91 83 LEU A N 1
ATOM 605 C CA . LEU A 1 83 ? -24.063 4.791 -27.231 1.00 45.91 83 LEU A CA 1
ATOM 606 C C . LEU A 1 83 ? -24.648 4.258 -25.918 1.00 45.91 83 LEU A C 1
ATOM 608 O O . LEU A 1 83 ? -25.459 4.927 -25.281 1.00 45.91 83 LEU A O 1
ATOM 612 N N . VAL A 1 84 ? -24.260 3.048 -25.520 1.00 44.47 84 VAL A N 1
ATOM 613 C CA . VAL A 1 84 ? -24.521 2.552 -24.166 1.00 44.47 84 VAL A CA 1
ATOM 614 C C . VAL A 1 84 ? -23.414 3.100 -23.271 1.00 44.47 84 VAL A C 1
ATOM 616 O O . VAL A 1 84 ? -22.326 2.538 -23.189 1.00 44.47 84 VAL A O 1
ATOM 619 N N . ALA A 1 85 ? -23.681 4.236 -22.628 1.00 46.81 85 ALA A N 1
ATOM 620 C CA . ALA A 1 85 ? -22.934 4.650 -21.450 1.00 46.81 85 ALA A CA 1
ATOM 621 C C . ALA A 1 85 ? -23.296 3.675 -20.322 1.00 46.81 85 ALA A C 1
ATOM 623 O O . ALA A 1 85 ? -24.392 3.736 -19.766 1.00 46.81 85 ALA A O 1
ATOM 624 N N . ALA A 1 86 ? -22.406 2.728 -20.031 1.00 43.38 86 ALA A N 1
ATOM 625 C CA . ALA A 1 86 ? -22.548 1.830 -18.896 1.00 43.38 86 ALA A CA 1
ATOM 626 C C . ALA A 1 86 ? -22.272 2.612 -17.602 1.00 43.38 86 ALA A C 1
ATOM 628 O O . ALA A 1 86 ? -21.163 2.610 -17.080 1.00 43.38 86 ALA A O 1
ATOM 629 N N . ALA A 1 87 ? -23.285 3.315 -17.098 1.00 48.38 87 ALA A N 1
ATOM 630 C CA . ALA A 1 87 ? -23.325 3.710 -15.699 1.00 48.38 87 ALA A CA 1
ATOM 631 C C . ALA A 1 87 ? -23.695 2.460 -14.893 1.00 48.38 87 ALA A C 1
ATOM 633 O O . ALA A 1 87 ? -24.870 2.106 -14.779 1.00 48.38 87 ALA A O 1
ATOM 634 N N . VAL A 1 88 ? -22.688 1.745 -14.392 1.00 43.34 88 VAL A N 1
ATOM 635 C CA . VAL A 1 88 ? -22.906 0.672 -13.421 1.00 43.34 88 VAL A CA 1
ATOM 636 C C . VAL A 1 88 ? -23.247 1.346 -12.096 1.00 43.34 88 VAL A C 1
ATOM 638 O O . VAL A 1 88 ? -22.373 1.751 -11.338 1.00 43.34 88 VAL A O 1
ATOM 641 N N . VAL A 1 89 ? -24.542 1.519 -11.843 1.00 49.28 89 VAL A N 1
ATOM 642 C CA . VAL A 1 89 ? -25.047 1.768 -10.493 1.00 49.28 89 VAL A CA 1
ATOM 643 C C . VAL A 1 89 ? -24.953 0.431 -9.767 1.00 49.28 89 VAL A C 1
ATOM 645 O O . VAL A 1 89 ? -25.814 -0.434 -9.926 1.00 49.28 89 VAL A O 1
ATOM 648 N N . GLY A 1 90 ? -23.859 0.235 -9.033 1.00 40.34 90 GLY A N 1
ATOM 649 C CA . GLY A 1 90 ? -23.722 -0.878 -8.104 1.00 40.34 90 GLY A CA 1
ATOM 650 C C . GLY A 1 90 ? -24.761 -0.729 -6.998 1.00 40.34 90 GLY A C 1
ATOM 651 O O . GLY A 1 90 ? -24.678 0.176 -6.172 1.00 40.34 90 GLY A O 1
ATOM 652 N N . VAL A 1 91 ? -25.778 -1.588 -7.011 1.00 45.78 91 VAL A N 1
ATOM 653 C CA . VAL A 1 91 ? -26.690 -1.753 -5.879 1.00 45.78 91 VAL A CA 1
ATOM 654 C C . VAL A 1 91 ? -25.954 -2.598 -4.846 1.00 45.78 91 VAL A C 1
ATOM 656 O O . VAL A 1 91 ? -25.799 -3.804 -5.025 1.00 45.78 91 VAL A O 1
ATOM 659 N N . LEU A 1 92 ? -25.488 -1.949 -3.779 1.00 55.28 92 LEU A N 1
ATOM 660 C CA . LEU A 1 92 ? -24.880 -2.607 -2.630 1.00 55.28 92 LEU A CA 1
ATOM 661 C C . LEU A 1 92 ? -25.988 -3.293 -1.815 1.00 55.28 92 LEU A C 1
ATOM 663 O O . LEU A 1 92 ? -26.768 -2.636 -1.123 1.00 55.28 92 LEU A O 1
ATOM 667 N N . VAL A 1 93 ? -26.089 -4.617 -1.914 1.00 43.78 93 VAL A N 1
ATOM 668 C CA . VAL A 1 93 ? -26.954 -5.405 -1.030 1.00 43.78 93 VAL A CA 1
ATOM 669 C C . VAL A 1 93 ? -26.141 -5.766 0.210 1.00 43.78 93 VAL A C 1
ATOM 671 O O . VAL A 1 93 ? -25.448 -6.776 0.248 1.00 43.78 93 VAL A O 1
ATOM 674 N N . ALA A 1 94 ? -26.224 -4.915 1.232 1.00 44.25 94 ALA A N 1
ATOM 675 C CA . ALA A 1 94 ? -25.669 -5.188 2.550 1.00 44.25 94 ALA A CA 1
ATOM 676 C C . ALA A 1 94 ? -26.540 -6.227 3.279 1.00 44.25 94 ALA A C 1
ATOM 678 O O . ALA A 1 94 ? -27.582 -5.893 3.846 1.00 44.25 94 ALA A O 1
ATOM 679 N N . THR A 1 95 ? -26.128 -7.496 3.284 1.00 51.91 95 THR A N 1
ATOM 680 C CA . THR A 1 95 ? -26.677 -8.502 4.208 1.00 51.91 95 THR A CA 1
ATOM 681 C C . THR A 1 95 ? -25.688 -8.781 5.330 1.00 51.91 95 THR A C 1
ATOM 683 O O . THR A 1 95 ? -24.954 -9.763 5.304 1.00 51.91 95 THR A O 1
ATOM 686 N N . GLY A 1 96 ? -25.711 -7.913 6.339 1.00 39.44 96 GLY A N 1
ATOM 687 C CA . GLY A 1 96 ? -25.086 -8.128 7.640 1.00 39.44 96 GLY A CA 1
ATOM 688 C C . GLY A 1 96 ? -25.677 -7.145 8.656 1.00 39.44 96 GLY A C 1
ATOM 689 O O . GLY A 1 96 ? -25.710 -5.948 8.373 1.00 39.44 96 GLY A O 1
ATOM 690 N N . PRO A 1 97 ? -26.201 -7.592 9.810 1.00 48.38 97 PRO A N 1
ATOM 691 C CA . PRO A 1 97 ? -26.716 -6.683 10.824 1.00 48.38 97 PRO A CA 1
ATOM 692 C C . PRO A 1 97 ? -25.539 -6.059 11.588 1.00 48.38 97 PRO A C 1
ATOM 694 O O . PRO A 1 97 ? -25.029 -6.635 12.543 1.00 48.38 97 PRO A O 1
ATOM 697 N N . GLY A 1 98 ? -25.112 -4.874 11.153 1.00 42.97 98 GLY A N 1
ATOM 698 C CA . GLY A 1 98 ? -24.120 -4.035 11.825 1.00 42.97 98 GLY A CA 1
ATOM 699 C C . GLY A 1 98 ? -24.336 -2.572 11.439 1.00 42.97 98 GLY A C 1
ATOM 700 O O . GLY A 1 98 ? -24.404 -2.232 10.265 1.00 42.97 98 GLY A O 1
ATOM 701 N N . ALA A 1 99 ? -24.553 -1.726 12.437 1.00 45.81 99 ALA A N 1
ATOM 702 C CA . ALA A 1 99 ? -24.998 -0.346 12.315 1.00 45.81 99 ALA A CA 1
ATOM 703 C C . ALA A 1 99 ? -23.992 0.573 11.599 1.00 45.81 99 ALA A C 1
ATOM 705 O O . ALA A 1 99 ? -22.823 0.549 11.948 1.00 45.81 99 ALA A O 1
ATOM 706 N N . GLY A 1 100 ? -24.479 1.417 10.679 1.00 54.41 100 GLY A N 1
ATOM 707 C CA . GLY A 1 100 ? -24.042 2.801 10.395 1.00 54.41 100 GLY A CA 1
ATOM 708 C C . GLY A 1 100 ? -22.560 3.202 10.479 1.00 54.41 100 GLY A C 1
ATOM 709 O O . GLY A 1 100 ? -22.303 4.371 10.760 1.00 54.41 100 GLY A O 1
ATOM 710 N N . GLY A 1 101 ? -21.616 2.284 10.275 1.00 69.25 101 GLY A N 1
ATOM 711 C CA . GLY A 1 101 ? -20.185 2.553 10.380 1.00 69.25 101 GLY A CA 1
ATOM 712 C C . GLY A 1 101 ? -19.686 3.456 9.256 1.00 69.25 101 GLY A C 1
ATOM 713 O O . GLY A 1 101 ? -20.223 3.442 8.143 1.00 69.25 101 GLY A O 1
ATOM 714 N N . ARG A 1 102 ? -18.665 4.265 9.544 1.00 90.94 102 ARG A N 1
ATOM 715 C CA . ARG A 1 102 ? -18.045 5.130 8.537 1.00 90.94 102 ARG A CA 1
ATOM 716 C C . ARG A 1 102 ? -17.159 4.279 7.635 1.00 90.94 102 ARG A C 1
ATOM 718 O O . ARG A 1 102 ? -16.201 3.675 8.111 1.00 90.94 102 ARG A O 1
ATOM 725 N N . VAL A 1 103 ? -17.473 4.282 6.343 1.00 92.75 103 VAL A N 1
ATOM 726 C CA . VAL A 1 103 ? -16.654 3.649 5.305 1.00 92.75 103 VAL A CA 1
ATOM 727 C C . VAL A 1 103 ? -15.813 4.718 4.617 1.00 92.75 103 VAL A C 1
ATOM 729 O O . VAL A 1 103 ? -16.357 5.721 4.148 1.00 92.75 103 VAL A O 1
ATOM 732 N N . THR A 1 104 ? -14.502 4.505 4.558 1.00 95.75 104 THR A N 1
ATOM 733 C CA . THR A 1 104 ? -13.566 5.362 3.819 1.00 95.75 104 THR A CA 1
ATOM 734 C C . THR A 1 104 ? -13.111 4.650 2.555 1.00 95.75 104 THR A C 1
ATOM 736 O O . THR A 1 104 ? -12.664 3.511 2.613 1.00 95.75 104 THR A O 1
ATOM 739 N N . THR A 1 105 ? -13.172 5.318 1.408 1.00 95.94 105 THR A N 1
ATOM 740 C CA . THR A 1 105 ? -12.655 4.768 0.149 1.00 95.94 105 THR A CA 1
ATOM 741 C C . THR A 1 105 ? -11.270 5.339 -0.127 1.00 95.94 105 THR A C 1
ATOM 743 O O . THR A 1 105 ? -11.081 6.557 -0.116 1.00 95.94 105 THR A O 1
ATOM 746 N N . LEU A 1 106 ? -10.308 4.463 -0.396 1.00 95.25 106 LEU A N 1
ATOM 747 C CA . LEU A 1 106 ? -8.974 4.824 -0.859 1.00 95.25 106 LEU A CA 1
ATOM 748 C C . LEU A 1 106 ? -8.843 4.562 -2.358 1.00 95.25 106 LEU A C 1
ATOM 750 O O . LEU A 1 106 ? -9.632 3.850 -2.973 1.00 95.25 106 LEU A O 1
ATOM 754 N N . THR A 1 107 ? -7.828 5.164 -2.960 1.00 94.38 107 THR A N 1
ATOM 755 C CA . THR A 1 107 ? -7.490 4.981 -4.372 1.00 94.38 107 THR A CA 1
ATOM 756 C C . THR A 1 107 ? -6.152 4.269 -4.516 1.00 94.38 107 THR A C 1
ATOM 758 O O . THR A 1 107 ? -5.323 4.282 -3.606 1.00 94.38 107 THR A O 1
ATOM 761 N N . ALA A 1 108 ? -5.948 3.626 -5.663 1.00 87.31 108 ALA A N 1
ATOM 762 C CA . ALA A 1 108 ? -4.681 2.996 -5.988 1.00 87.31 108 ALA A CA 1
ATOM 763 C C . ALA A 1 108 ? -3.679 4.048 -6.486 1.00 87.31 108 ALA A C 1
ATOM 765 O O . ALA A 1 108 ? -4.074 4.997 -7.174 1.00 87.31 108 ALA A O 1
ATOM 766 N N . PRO A 1 109 ? -2.385 3.873 -6.188 1.00 80.75 109 PRO A N 1
ATOM 767 C CA . PRO A 1 109 ? -1.344 4.674 -6.804 1.00 80.75 109 PRO A CA 1
ATOM 768 C C . PRO A 1 109 ? -1.306 4.420 -8.322 1.00 80.75 109 PRO A C 1
ATOM 770 O O . PRO A 1 109 ? -1.691 3.344 -8.790 1.00 80.75 109 PRO A O 1
ATOM 773 N N . PRO A 1 110 ? -0.855 5.400 -9.123 1.00 74.62 110 PRO A N 1
ATOM 774 C CA . PRO A 1 110 ? -0.657 5.191 -10.551 1.00 74.62 110 PRO A CA 1
ATOM 775 C C . PRO A 1 110 ? 0.429 4.128 -10.771 1.00 74.62 110 PRO A C 1
ATOM 777 O O . PRO A 1 110 ? 1.569 4.311 -10.349 1.00 74.62 110 PRO A O 1
ATOM 780 N N . ALA A 1 111 ? 0.079 3.027 -11.436 1.00 69.44 111 ALA A N 1
ATOM 781 C CA . ALA A 1 111 ? 1.030 1.968 -11.757 1.00 69.44 111 ALA A CA 1
ATOM 782 C C . ALA A 1 111 ? 1.935 2.367 -12.937 1.00 69.44 111 ALA A C 1
ATOM 784 O O . ALA A 1 111 ? 1.467 2.876 -13.962 1.00 69.44 111 ALA A O 1
ATOM 785 N N . GLY A 1 112 ? 3.232 2.074 -12.811 1.00 66.62 112 GLY A N 1
ATOM 786 C CA . GLY A 1 112 ? 4.215 2.206 -13.885 1.00 66.62 112 GLY A CA 1
ATOM 787 C C . GLY A 1 112 ? 4.698 3.637 -14.167 1.00 66.62 112 GLY A C 1
ATOM 788 O O . GLY A 1 112 ? 4.147 4.634 -13.713 1.00 66.62 112 GLY A O 1
ATOM 789 N N . GLY A 1 113 ? 5.787 3.739 -14.934 1.00 66.50 113 GLY A N 1
ATOM 790 C CA . GLY A 1 113 ? 6.406 5.005 -15.340 1.00 66.50 113 GLY A CA 1
ATOM 791 C C . GLY A 1 113 ? 7.921 5.048 -15.096 1.00 66.50 113 GLY A C 1
ATOM 792 O O . GLY A 1 113 ? 8.468 4.152 -14.456 1.00 66.50 113 GLY A O 1
ATOM 793 N N . PRO A 1 114 ? 8.629 6.088 -15.582 1.00 56.06 114 PRO A N 1
ATOM 794 C CA . PRO A 1 114 ? 10.093 6.196 -15.484 1.00 56.06 114 PRO A CA 1
ATOM 795 C C . PRO A 1 114 ? 10.654 6.249 -14.051 1.00 56.06 114 PRO 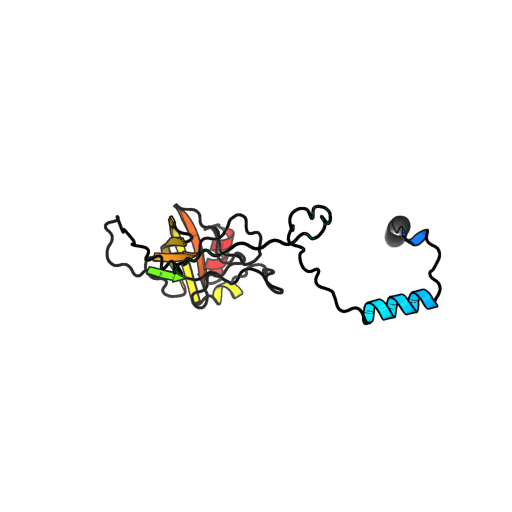A C 1
ATOM 797 O O . PRO A 1 114 ? 11.865 6.173 -13.878 1.00 56.06 114 PRO A O 1
ATOM 800 N N . GLY A 1 115 ? 9.790 6.398 -13.042 1.00 61.03 115 GLY A N 1
ATOM 801 C CA . GLY A 1 115 ? 10.133 6.407 -11.618 1.00 61.03 115 GLY A CA 1
ATOM 802 C C . GLY A 1 115 ? 9.395 5.347 -10.797 1.00 61.03 115 GLY A C 1
ATOM 803 O O . GLY A 1 115 ? 9.289 5.514 -9.591 1.00 61.03 115 GLY A O 1
ATOM 804 N N . ALA A 1 116 ? 8.857 4.297 -11.427 1.00 69.19 116 ALA A N 1
ATOM 805 C CA . ALA A 1 116 ? 8.078 3.265 -10.735 1.00 69.19 116 ALA A CA 1
ATOM 806 C C . ALA A 1 116 ? 8.915 2.339 -9.835 1.00 69.19 116 ALA A C 1
ATOM 808 O O . ALA A 1 116 ? 8.339 1.554 -9.105 1.00 69.19 116 ALA A O 1
ATOM 809 N N . MET A 1 117 ? 10.248 2.432 -9.866 1.00 83.50 117 MET A N 1
ATOM 810 C CA . MET A 1 117 ? 11.134 1.608 -9.039 1.00 83.50 117 MET A CA 1
ATOM 811 C C . MET A 1 117 ? 10.932 1.928 -7.556 1.00 83.50 117 MET A C 1
ATOM 813 O O . MET A 1 117 ? 11.151 3.063 -7.123 1.00 83.50 117 MET A O 1
ATOM 817 N N . CYS A 1 118 ? 10.560 0.920 -6.776 1.00 87.81 118 CYS A N 1
ATOM 818 C CA . CYS A 1 118 ? 10.385 1.086 -5.341 1.00 87.81 118 CYS A CA 1
ATOM 819 C C . CYS A 1 118 ? 11.743 1.136 -4.625 1.00 87.81 118 CYS A C 1
ATOM 821 O O . CYS A 1 118 ? 12.623 0.304 -4.852 1.00 87.81 118 CYS A O 1
ATOM 823 N N . ALA A 1 119 ? 11.903 2.099 -3.717 1.00 87.94 119 ALA A N 1
ATOM 824 C CA . ALA A 1 119 ? 12.955 2.040 -2.708 1.00 87.94 119 ALA A CA 1
ATOM 825 C C . ALA A 1 119 ? 12.559 1.059 -1.594 1.00 87.94 119 ALA A C 1
ATOM 827 O O . ALA A 1 119 ? 11.379 0.753 -1.415 1.00 87.94 119 ALA A O 1
ATOM 828 N N . VAL A 1 120 ? 13.545 0.594 -0.823 1.00 91.06 120 VAL A N 1
ATOM 829 C CA . VAL A 1 120 ? 13.283 -0.229 0.364 1.00 91.06 120 VAL A CA 1
ATOM 830 C C . VAL A 1 120 ? 12.447 0.583 1.367 1.00 91.06 120 VAL A C 1
ATOM 832 O O . VAL A 1 120 ? 12.836 1.712 1.680 1.00 91.06 120 VAL A O 1
ATOM 835 N N . PRO A 1 121 ? 11.329 0.038 1.882 1.00 93.06 121 PRO A N 1
ATOM 836 C CA . PRO A 1 121 ? 10.541 0.674 2.932 1.00 93.06 121 PRO A CA 1
ATOM 837 C C . PRO A 1 121 ? 11.366 0.996 4.177 1.00 93.06 121 PRO A C 1
ATOM 839 O O . PRO A 1 121 ? 12.134 0.160 4.653 1.00 93.06 121 PRO A O 1
ATOM 842 N N . THR A 1 122 ? 11.168 2.190 4.733 1.00 95.81 122 THR A N 1
ATOM 843 C CA . THR A 1 122 ? 11.737 2.587 6.028 1.00 95.81 122 THR A CA 1
ATOM 844 C C . THR A 1 122 ? 10.661 3.206 6.918 1.00 95.81 122 THR A C 1
ATOM 846 O O . THR A 1 122 ? 9.641 3.698 6.421 1.00 95.81 122 THR A O 1
ATOM 849 N N . ALA A 1 123 ? 10.883 3.193 8.235 1.00 97.44 123 ALA A N 1
ATOM 850 C CA . ALA A 1 123 ? 9.936 3.739 9.203 1.00 97.44 123 ALA A CA 1
ATOM 851 C C . ALA A 1 123 ? 9.756 5.252 9.017 1.00 97.44 123 ALA A C 1
ATOM 853 O O . ALA A 1 123 ? 8.650 5.768 9.141 1.00 97.44 123 ALA A O 1
ATOM 854 N N . GLU A 1 124 ? 10.819 5.965 8.637 1.00 96.44 124 GLU A N 1
ATOM 855 C CA . GLU A 1 124 ? 10.781 7.410 8.402 1.00 96.44 124 GLU A CA 1
ATOM 856 C C . GLU A 1 124 ? 9.882 7.766 7.216 1.00 96.44 124 GLU A C 1
ATOM 858 O O . GLU A 1 124 ? 9.151 8.752 7.277 1.00 96.44 124 GLU A O 1
ATOM 863 N N . VAL A 1 125 ? 9.911 6.962 6.146 1.00 94.12 125 VAL A N 1
ATOM 864 C CA . VAL A 1 125 ? 9.007 7.136 5.001 1.00 94.12 125 VAL A CA 1
ATOM 865 C C . VAL A 1 125 ? 7.578 6.788 5.407 1.00 94.12 125 VAL A C 1
ATOM 867 O O . VAL A 1 125 ? 6.658 7.550 5.110 1.00 94.12 125 VAL A O 1
ATOM 870 N N . LEU A 1 126 ? 7.384 5.679 6.124 1.00 96.88 126 LEU A N 1
ATOM 871 C CA . LEU A 1 126 ? 6.069 5.245 6.590 1.00 96.88 126 LEU A CA 1
ATOM 872 C C . LEU A 1 126 ? 5.394 6.292 7.492 1.00 96.88 126 LEU A C 1
ATOM 874 O O . LEU A 1 126 ? 4.211 6.575 7.302 1.00 96.88 126 LEU A O 1
ATOM 878 N N . ALA A 1 127 ? 6.151 6.930 8.387 1.00 96.94 127 ALA A N 1
ATOM 879 C CA . ALA A 1 127 ? 5.677 7.972 9.301 1.00 96.94 127 ALA A CA 1
ATOM 880 C C . ALA A 1 127 ? 5.145 9.231 8.587 1.00 96.94 127 ALA A C 1
ATOM 882 O O . ALA A 1 127 ? 4.454 10.047 9.195 1.00 96.94 127 ALA A O 1
ATOM 883 N N . THR A 1 128 ? 5.429 9.405 7.290 1.00 95.56 128 THR A N 1
ATOM 884 C CA . THR A 1 128 ? 4.842 10.492 6.483 1.00 95.56 128 THR A CA 1
ATOM 885 C C . THR A 1 128 ? 3.395 10.225 6.058 1.00 95.56 128 THR A C 1
ATOM 887 O O . THR A 1 128 ? 2.736 11.123 5.528 1.00 95.56 128 THR A O 1
ATOM 890 N N . SER A 1 129 ? 2.889 9.009 6.285 1.00 96.94 129 SER A N 1
ATOM 891 C CA . SER A 1 129 ? 1.536 8.611 5.900 1.00 96.94 129 SER A CA 1
ATOM 892 C C . SER A 1 129 ? 0.483 9.378 6.694 1.00 96.94 129 SER A C 1
ATOM 894 O O . SER A 1 129 ? 0.559 9.503 7.914 1.00 96.94 129 SER A O 1
ATOM 896 N N . THR A 1 130 ? -0.550 9.865 6.008 1.00 96.94 130 THR A N 1
ATOM 897 C CA . THR A 1 130 ? -1.666 10.578 6.658 1.00 96.94 130 THR A CA 1
ATOM 898 C C . THR A 1 130 ? -2.661 9.635 7.331 1.00 96.94 130 THR A C 1
ATOM 900 O O . THR A 1 130 ? -3.501 10.065 8.120 1.00 96.94 130 THR A O 1
ATOM 903 N N . THR A 1 131 ? -2.624 8.352 6.979 1.00 97.69 131 THR A N 1
ATOM 904 C CA . THR A 1 131 ? -3.478 7.306 7.540 1.00 97.69 131 THR A CA 1
ATOM 905 C C . THR A 1 131 ? -2.694 6.002 7.578 1.00 97.69 131 THR A C 1
ATOM 907 O O . THR A 1 131 ? -2.063 5.645 6.586 1.00 97.69 131 THR A O 1
ATOM 910 N N . ALA A 1 132 ? -2.728 5.304 8.710 1.00 98.19 132 ALA A N 1
ATOM 911 C CA . ALA A 1 132 ? -2.083 4.009 8.887 1.00 98.19 132 ALA A CA 1
ATOM 912 C C . ALA A 1 132 ? -2.889 3.160 9.873 1.00 98.19 132 ALA A C 1
ATOM 914 O O . ALA A 1 132 ? -3.235 3.632 10.958 1.00 98.19 132 ALA A O 1
ATOM 915 N N . PHE A 1 133 ? -3.214 1.925 9.501 1.00 98.56 133 PHE A N 1
ATOM 916 C CA . PHE A 1 133 ? -4.034 1.039 10.325 1.00 98.56 133 PHE A CA 1
ATOM 917 C C . PHE A 1 133 ? -3.732 -0.437 10.055 1.00 98.56 133 PHE A C 1
ATOM 919 O O . PHE A 1 133 ? -3.270 -0.811 8.976 1.00 98.56 133 PHE A O 1
ATOM 926 N N . ARG A 1 134 ? -4.037 -1.277 11.042 1.00 98.62 134 ARG A N 1
ATOM 927 C CA . ARG A 1 134 ? -4.202 -2.719 10.883 1.00 98.62 134 ARG A CA 1
ATOM 928 C C . ARG A 1 134 ? -5.667 -3.009 10.593 1.00 98.62 134 ARG A C 1
ATOM 930 O O . ARG A 1 134 ? -6.548 -2.429 11.229 1.00 98.62 134 ARG A O 1
ATOM 937 N N . GLY A 1 135 ? -5.937 -3.906 9.656 1.00 98.12 135 GLY A N 1
ATOM 938 C CA . GLY A 1 135 ? -7.297 -4.318 9.335 1.00 98.12 135 GLY A CA 1
ATOM 939 C C . GLY A 1 135 ? -7.397 -5.742 8.812 1.00 98.12 135 GLY A C 1
ATOM 940 O O . GLY A 1 135 ? -6.437 -6.314 8.299 1.00 98.12 135 GLY A O 1
ATOM 941 N N . THR A 1 136 ? -8.599 -6.297 8.903 1.00 98.56 136 THR A N 1
ATOM 942 C CA . THR A 1 136 ? -8.935 -7.626 8.394 1.00 98.56 136 THR A CA 1
ATOM 943 C C . THR A 1 136 ? -9.760 -7.484 7.124 1.00 98.56 136 THR A C 1
ATOM 945 O O . THR A 1 136 ? -10.784 -6.799 7.129 1.00 98.56 136 THR A O 1
ATOM 948 N N . VAL A 1 137 ? -9.361 -8.155 6.043 1.00 98.31 137 VAL A N 1
ATOM 949 C CA . VAL A 1 137 ? -10.125 -8.169 4.787 1.00 98.31 137 VAL A CA 1
ATOM 950 C C . VAL A 1 137 ? -11.393 -8.994 4.993 1.00 98.31 137 VAL A C 1
ATOM 952 O O . VAL A 1 137 ? -11.322 -10.198 5.223 1.00 98.31 137 VAL A O 1
ATOM 955 N N . VAL A 1 138 ? -12.559 -8.357 4.925 1.00 98.00 138 VAL A N 1
ATOM 956 C CA . VAL A 1 138 ? -13.862 -9.008 5.147 1.00 98.00 138 VAL A CA 1
ATOM 957 C C . VAL A 1 138 ? -14.597 -9.346 3.854 1.00 98.00 138 VAL A C 1
ATOM 959 O O . VAL A 1 138 ? -15.517 -10.155 3.893 1.00 98.00 138 VAL A O 1
ATOM 962 N N . ALA A 1 139 ? -14.207 -8.732 2.735 1.00 96.56 139 ALA A N 1
ATOM 963 C CA . ALA A 1 139 ? -14.738 -9.024 1.410 1.00 96.56 139 ALA A CA 1
ATOM 964 C C . ALA A 1 139 ? -13.731 -8.625 0.324 1.00 96.56 139 ALA A C 1
ATOM 966 O O . ALA A 1 139 ? -12.977 -7.660 0.491 1.00 96.56 139 ALA A O 1
ATOM 967 N N . VAL A 1 140 ? -13.739 -9.357 -0.789 1.00 96.62 140 VAL A N 1
ATOM 968 C CA . VAL A 1 140 ? -13.076 -8.977 -2.041 1.00 96.62 140 VAL A CA 1
ATOM 969 C C . VAL A 1 140 ? -14.063 -9.203 -3.181 1.00 96.62 140 VAL A C 1
ATOM 971 O O . VAL A 1 140 ? -14.337 -10.340 -3.565 1.00 96.62 140 VAL A O 1
ATOM 974 N N . ASP A 1 141 ? -14.584 -8.126 -3.755 1.00 93.88 141 ASP A N 1
ATOM 975 C CA . ASP A 1 141 ? -15.563 -8.186 -4.833 1.00 93.88 141 ASP A CA 1
ATOM 976 C C . ASP A 1 141 ? -15.469 -6.964 -5.751 1.00 93.88 141 ASP A C 1
ATOM 978 O O . ASP A 1 141 ? -15.003 -5.895 -5.372 1.00 93.88 141 ASP A O 1
ATOM 982 N N . GLY A 1 142 ? -15.838 -7.141 -7.023 1.00 90.44 142 GLY A N 1
ATOM 983 C CA . GLY A 1 142 ? -15.921 -6.026 -7.973 1.00 90.44 142 GLY A CA 1
ATOM 984 C C . GLY A 1 142 ? -14.614 -5.259 -8.232 1.00 90.44 142 GLY A C 1
ATOM 985 O O . GLY A 1 142 ? -14.678 -4.147 -8.746 1.00 90.44 142 GLY A O 1
ATOM 986 N N . GLY A 1 143 ? -13.448 -5.830 -7.906 1.00 93.25 143 GLY A N 1
ATOM 987 C CA . GLY A 1 143 ? -12.157 -5.134 -7.997 1.00 93.25 143 GLY A CA 1
ATOM 988 C C . GLY A 1 143 ? -11.836 -4.253 -6.783 1.00 93.25 143 GLY A C 1
ATOM 989 O O . GLY A 1 143 ? -10.950 -3.408 -6.871 1.00 93.25 143 GLY A O 1
ATOM 990 N N . THR A 1 144 ? -12.523 -4.462 -5.661 1.00 95.88 144 THR A N 1
ATOM 991 C CA . THR A 1 144 ? -12.327 -3.746 -4.398 1.00 95.88 144 THR A CA 1
ATOM 992 C C . THR A 1 144 ? -12.191 -4.753 -3.258 1.00 95.88 144 THR A C 1
ATOM 994 O O . THR A 1 144 ? -12.898 -5.756 -3.205 1.00 95.88 144 THR A O 1
ATOM 997 N N . ALA A 1 145 ? -11.274 -4.489 -2.335 1.00 97.38 145 ALA A N 1
ATOM 998 C CA . ALA A 1 145 ? -11.179 -5.163 -1.053 1.00 97.38 145 ALA A CA 1
ATOM 999 C C . ALA A 1 145 ? -11.781 -4.266 0.034 1.00 97.38 145 ALA A C 1
ATOM 1001 O O . ALA A 1 145 ? -11.431 -3.090 0.139 1.00 97.38 145 ALA A O 1
ATOM 1002 N N . THR A 1 146 ? -12.659 -4.822 0.862 1.00 97.81 146 THR A N 1
ATOM 1003 C CA . THR A 1 146 ? -13.182 -4.144 2.050 1.00 97.81 146 THR A CA 1
ATOM 1004 C C . THR A 1 146 ? -12.453 -4.670 3.275 1.00 97.81 146 THR A C 1
ATOM 1006 O O . THR A 1 146 ? -12.493 -5.865 3.574 1.00 97.81 146 THR A O 1
ATOM 1009 N N . LEU A 1 147 ? -11.799 -3.773 4.003 1.00 98.44 147 LEU A N 1
ATOM 1010 C CA . LEU A 1 147 ? -11.100 -4.064 5.243 1.00 98.44 147 LEU A CA 1
ATOM 1011 C C . LEU A 1 147 ? -11.880 -3.481 6.413 1.00 98.44 147 LEU A C 1
ATOM 1013 O O . LEU A 1 147 ? -12.217 -2.302 6.416 1.00 98.44 147 LEU A O 1
ATOM 1017 N N . ARG A 1 148 ? -12.136 -4.293 7.433 1.00 98.38 148 ARG A N 1
ATOM 1018 C CA . ARG A 1 148 ? -12.577 -3.798 8.737 1.00 98.38 148 ARG A CA 1
ATOM 1019 C C . ARG A 1 148 ? -11.348 -3.319 9.499 1.00 98.38 148 ARG A C 1
ATOM 1021 O O . ARG A 1 148 ? -10.371 -4.060 9.587 1.00 98.38 148 ARG A O 1
ATOM 1028 N N . VAL A 1 149 ? -11.404 -2.115 10.054 1.00 98.38 149 VAL A N 1
ATOM 1029 C CA . VAL A 1 149 ? -10.294 -1.558 10.835 1.00 98.38 149 VAL A CA 1
ATOM 1030 C C . VAL A 1 149 ? -10.225 -2.263 12.194 1.00 98.38 149 VAL A C 1
ATOM 1032 O O . VAL A 1 149 ? -11.246 -2.446 12.861 1.00 98.38 149 VAL A O 1
ATOM 1035 N N . ASP A 1 150 ? -9.027 -2.709 12.567 1.00 97.75 150 ASP A N 1
ATOM 1036 C CA . ASP A 1 150 ? -8.722 -3.387 13.831 1.00 97.75 150 ASP A CA 1
ATOM 1037 C C . ASP A 1 150 ? -8.018 -2.437 14.803 1.00 97.75 150 ASP A C 1
ATOM 1039 O O . ASP A 1 150 ? -8.532 -2.184 15.889 1.00 97.75 150 ASP A O 1
ATOM 1043 N N . ASP A 1 151 ? -6.889 -1.866 14.375 1.00 97.88 151 ASP A N 1
ATOM 1044 C CA . ASP A 1 151 ? -6.073 -0.937 15.160 1.00 97.88 151 ASP A CA 1
ATOM 1045 C C . ASP A 1 151 ? -5.657 0.250 14.288 1.00 97.88 151 ASP A C 1
ATOM 1047 O O . ASP A 1 151 ? -5.337 0.084 13.111 1.00 97.88 151 ASP A O 1
ATOM 1051 N N . VAL A 1 152 ? -5.624 1.455 14.857 1.00 98.31 152 VAL A N 1
ATOM 1052 C CA . VAL A 1 152 ? -5.222 2.675 14.142 1.00 98.31 152 VAL A CA 1
ATOM 1053 C C . VAL A 1 152 ? -3.879 3.158 14.673 1.00 98.31 152 VAL A C 1
ATOM 1055 O O . VAL A 1 152 ? -3.747 3.418 15.866 1.00 98.31 152 VAL A O 1
ATOM 1058 N N . PHE A 1 153 ? -2.912 3.328 13.773 1.00 98.00 153 PHE A N 1
ATOM 1059 C CA . PHE A 1 153 ? -1.606 3.917 14.072 1.00 98.00 153 PHE A CA 1
ATOM 1060 C C . PHE A 1 153 ? -1.596 5.424 13.782 1.00 98.00 153 PHE A C 1
ATOM 1062 O O . PHE A 1 153 ? -1.040 6.207 14.546 1.00 98.00 153 PHE A O 1
ATOM 1069 N N . ALA A 1 154 ? -2.257 5.852 12.699 1.00 97.81 154 ALA A N 1
ATOM 1070 C CA . ALA A 1 154 ? -2.358 7.258 12.322 1.00 97.81 154 ALA A CA 1
ATOM 1071 C C . ALA A 1 154 ? -3.664 7.589 11.588 1.00 97.81 154 ALA A C 1
ATOM 1073 O O . ALA A 1 154 ? -4.184 6.794 10.801 1.00 97.81 154 ALA A O 1
ATOM 1074 N N . GLY A 1 155 ? -4.138 8.822 11.779 1.00 96.50 155 GLY A N 1
ATOM 1075 C CA . GLY A 1 155 ? -5.328 9.353 11.116 1.00 96.50 155 GLY A CA 1
ATOM 1076 C C . GLY A 1 155 ? -6.645 8.860 11.721 1.00 96.50 155 GLY A C 1
ATOM 1077 O O . GLY A 1 155 ? -6.706 8.466 12.882 1.00 96.50 155 GLY A O 1
ATOM 1078 N N . ASP A 1 156 ? -7.712 8.930 10.926 1.00 95.62 156 ASP A N 1
ATOM 1079 C CA . ASP A 1 156 ? -9.060 8.474 11.288 1.00 95.62 156 ASP A CA 1
ATOM 1080 C C . ASP A 1 156 ? -9.685 7.734 10.087 1.00 95.62 156 ASP A C 1
ATOM 1082 O O . ASP A 1 156 ? -10.446 8.331 9.317 1.00 95.62 156 ASP A O 1
ATOM 1086 N N . PRO A 1 157 ? -9.318 6.456 9.859 1.00 94.75 157 PRO A N 1
ATOM 1087 C CA . PRO A 1 157 ? -9.794 5.677 8.713 1.00 94.75 157 PRO A CA 1
ATOM 1088 C C . PRO A 1 157 ? -11.287 5.316 8.789 1.00 94.75 157 PRO A C 1
ATOM 1090 O O . PRO A 1 157 ? -11.859 4.902 7.781 1.00 94.75 157 PRO A O 1
ATOM 1093 N N . GLY A 1 158 ? -11.942 5.497 9.940 1.00 94.62 158 GLY A N 1
ATOM 1094 C CA . GLY A 1 158 ? -13.295 4.999 10.188 1.00 94.62 158 GLY A CA 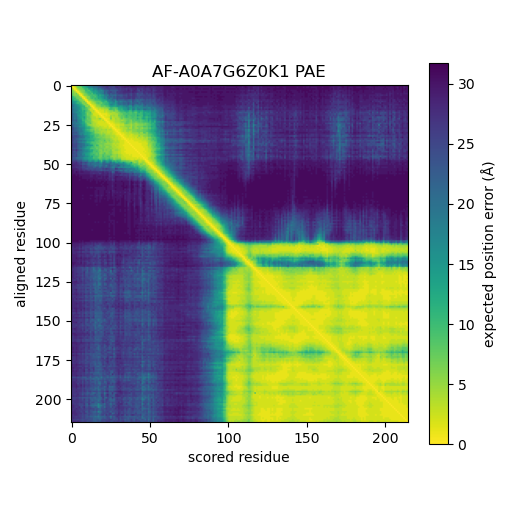1
ATOM 1095 C C . GLY A 1 158 ? -13.322 3.519 10.574 1.00 94.62 158 GLY A C 1
ATOM 1096 O O . GLY A 1 158 ? -12.322 2.963 11.021 1.00 94.62 158 GLY A O 1
ATOM 1097 N N . ASP A 1 159 ? -14.487 2.891 10.420 1.00 96.38 159 ASP A N 1
ATOM 1098 C CA . ASP A 1 159 ? -14.729 1.512 10.868 1.00 96.38 159 ASP A CA 1
ATOM 1099 C C . ASP A 1 159 ? -14.381 0.481 9.782 1.00 96.38 159 ASP A C 1
ATOM 1101 O O . ASP A 1 159 ? -14.025 -0.666 10.070 1.00 96.38 159 ASP A O 1
ATOM 1105 N N . ALA A 1 160 ? -14.495 0.890 8.518 1.00 96.50 160 ALA A N 1
ATOM 1106 C CA . ALA A 1 160 ? -14.147 0.080 7.364 1.00 96.50 160 ALA A CA 1
ATOM 1107 C C . ALA A 1 160 ? -13.500 0.931 6.269 1.00 96.50 160 ALA A C 1
ATOM 1109 O O . ALA A 1 160 ? -13.813 2.112 6.104 1.00 96.50 160 ALA A O 1
ATOM 1110 N N . VAL A 1 161 ? -12.616 0.308 5.498 1.00 97.81 161 VAL A N 1
ATOM 1111 C CA . VAL A 1 161 ? -11.896 0.936 4.397 1.00 97.81 161 VAL A CA 1
ATOM 1112 C C . VAL A 1 161 ? -12.044 0.095 3.140 1.00 97.81 161 VAL A C 1
ATOM 1114 O O . VAL A 1 161 ? -11.790 -1.106 3.150 1.00 97.81 161 VAL A O 1
ATOM 1117 N N . GLU A 1 162 ? -12.443 0.731 2.048 1.00 97.50 162 GLU A N 1
ATOM 1118 C CA . GLU A 1 162 ? -12.469 0.137 0.716 1.00 97.50 162 GLU A CA 1
ATOM 1119 C C . GLU A 1 162 ? -11.200 0.521 -0.038 1.00 97.50 162 GLU A C 1
ATOM 1121 O O . GLU A 1 162 ? -10.853 1.700 -0.139 1.00 97.50 162 GLU A O 1
ATOM 1126 N N . VAL A 1 163 ? -10.508 -0.477 -0.579 1.00 96.38 163 VAL A N 1
ATOM 1127 C CA . VAL A 1 163 ? -9.248 -0.311 -1.304 1.00 96.38 163 VAL A CA 1
ATOM 1128 C C . VAL A 1 163 ? -9.344 -1.016 -2.655 1.00 96.38 163 VAL A C 1
ATOM 1130 O O . VAL A 1 163 ? -9.853 -2.134 -2.703 1.00 96.38 163 VAL A O 1
ATOM 1133 N N . PRO A 1 164 ? -8.847 -0.430 -3.759 1.00 95.12 164 PRO A N 1
ATOM 1134 C CA . PRO A 1 164 ? -8.808 -1.129 -5.035 1.00 95.12 164 PRO A CA 1
ATOM 1135 C C . PRO A 1 164 ? -7.969 -2.402 -4.940 1.00 95.12 164 PRO A C 1
ATOM 1137 O O . PRO A 1 164 ? -6.862 -2.391 -4.401 1.00 95.12 164 PRO A O 1
ATOM 1140 N N . GLN A 1 165 ? -8.504 -3.486 -5.484 1.00 95.12 165 GLN A N 1
ATOM 1141 C CA . GLN A 1 165 ? -7.835 -4.772 -5.542 1.00 95.12 165 GLN A CA 1
ATOM 1142 C C . GLN A 1 165 ? -6.793 -4.771 -6.666 1.00 95.12 165 GLN A C 1
ATOM 1144 O O . GLN A 1 165 ? -7.108 -4.426 -7.807 1.00 95.12 165 GLN A O 1
ATOM 1149 N N . GLY A 1 166 ? -5.563 -5.164 -6.339 1.00 91.56 166 GLY A N 1
ATOM 1150 C CA . GLY A 1 166 ? -4.496 -5.354 -7.315 1.00 91.56 166 GLY A CA 1
ATOM 1151 C C . GLY A 1 166 ? -4.736 -6.538 -8.248 1.00 91.56 166 GLY A C 1
ATOM 1152 O O . GLY A 1 166 ? -5.508 -7.452 -7.949 1.00 91.56 166 GLY A O 1
ATOM 1153 N N . ASP A 1 167 ? -4.036 -6.531 -9.379 1.00 89.62 167 ASP A N 1
ATOM 1154 C CA . ASP A 1 167 ? -3.989 -7.662 -10.301 1.00 89.62 167 ASP A CA 1
ATOM 1155 C C . ASP A 1 167 ? -2.787 -8.555 -9.934 1.00 89.62 167 ASP A C 1
ATOM 1157 O O . ASP A 1 167 ? -1.655 -8.069 -9.952 1.00 89.62 167 ASP A O 1
ATOM 1161 N N . PRO A 1 168 ? -2.986 -9.841 -9.583 1.00 86.75 168 PRO A N 1
ATOM 1162 C CA . PRO A 1 168 ? -1.883 -10.750 -9.261 1.00 86.75 168 PRO A CA 1
ATOM 1163 C C . PRO A 1 168 ? -0.926 -11.003 -10.433 1.00 86.75 168 PRO A C 1
ATOM 1165 O O . PRO A 1 168 ? 0.214 -11.413 -10.201 1.00 86.75 168 PRO A O 1
ATOM 1168 N N . ASP A 1 169 ? -1.361 -10.762 -11.671 1.00 87.25 169 ASP A N 1
ATOM 1169 C CA . ASP A 1 169 ? -0.520 -10.893 -12.859 1.00 87.25 169 ASP A CA 1
ATOM 1170 C C . ASP A 1 169 ? 0.313 -9.623 -13.128 1.00 87.25 169 ASP A C 1
ATOM 1172 O O . ASP A 1 169 ? 1.234 -9.653 -13.952 1.00 87.25 169 ASP A O 1
ATOM 1176 N N . ASP A 1 170 ? 0.044 -8.519 -12.421 1.00 83.38 170 ASP A N 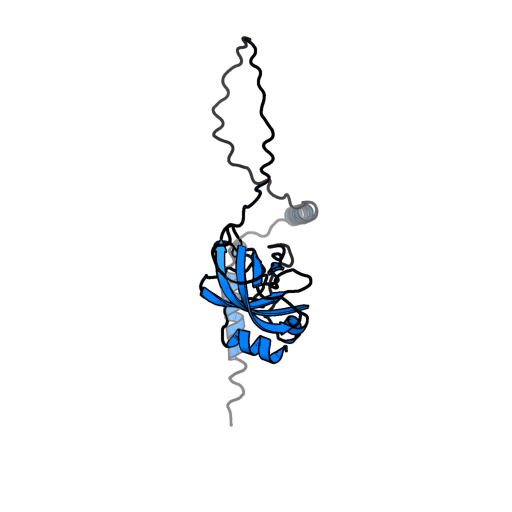1
ATOM 1177 C CA . ASP A 1 170 ? 0.800 -7.276 -12.552 1.00 83.38 170 ASP A CA 1
ATOM 1178 C C . ASP A 1 170 ? 2.075 -7.318 -11.698 1.00 83.38 170 ASP A C 1
ATOM 1180 O O . ASP A 1 170 ? 2.048 -7.408 -10.473 1.00 83.38 170 ASP A O 1
ATOM 1184 N N . GLN A 1 171 ? 3.224 -7.269 -12.370 1.00 78.69 171 GLN A N 1
ATOM 1185 C CA . GLN A 1 171 ? 4.558 -7.325 -11.753 1.00 78.69 171 GLN A CA 1
ATOM 1186 C C . GLN A 1 171 ? 5.214 -5.939 -11.708 1.00 78.69 171 GLN A C 1
ATOM 1188 O O . GLN A 1 171 ? 6.438 -5.810 -11.711 1.00 78.69 171 GLN A O 1
ATOM 1193 N N . VAL A 1 172 ? 4.398 -4.888 -11.762 1.00 84.06 172 VAL A N 1
ATOM 1194 C CA . VAL A 1 172 ? 4.859 -3.506 -11.747 1.00 84.06 172 VAL A CA 1
ATOM 1195 C C . VAL A 1 172 ? 5.087 -3.054 -10.311 1.00 84.06 172 VAL A C 1
ATOM 1197 O O . VAL A 1 172 ? 4.184 -3.069 -9.473 1.00 84.06 172 VAL A O 1
ATOM 1200 N N . ASP A 1 173 ? 6.304 -2.587 -10.046 1.00 81.62 173 ASP A N 1
ATOM 1201 C CA . ASP A 1 173 ? 6.629 -1.908 -8.801 1.00 81.62 173 ASP A CA 1
ATOM 1202 C C . ASP A 1 173 ? 5.652 -0.750 -8.549 1.00 81.62 173 ASP A C 1
ATOM 1204 O O . ASP A 1 173 ? 5.336 0.058 -9.429 1.00 81.62 173 ASP A O 1
ATOM 1208 N N . GLY A 1 174 ? 5.143 -0.697 -7.322 1.00 82.62 174 GLY A N 1
ATOM 1209 C CA . GLY A 1 174 ? 4.192 0.319 -6.903 1.00 82.62 174 GLY A CA 1
ATOM 1210 C C . GLY A 1 174 ? 2.747 0.076 -7.352 1.00 82.62 174 GLY A C 1
ATOM 1211 O O . GLY A 1 174 ? 1.912 0.937 -7.077 1.00 82.62 174 GLY A O 1
ATOM 1212 N N . ALA A 1 175 ? 2.428 -1.060 -7.983 1.00 85.81 175 ALA A N 1
ATOM 1213 C CA . ALA A 1 175 ? 1.051 -1.456 -8.272 1.00 85.81 175 ALA A CA 1
ATOM 1214 C C . ALA A 1 175 ? 0.198 -1.603 -6.995 1.00 85.81 175 ALA A C 1
ATOM 1216 O O . ALA A 1 175 ? 0.703 -1.639 -5.866 1.00 85.81 175 ALA A O 1
ATOM 1217 N N . ALA A 1 176 ? -1.123 -1.663 -7.178 1.00 87.50 176 ALA A N 1
ATOM 1218 C CA . ALA A 1 176 ? -2.058 -1.860 -6.077 1.00 87.50 176 ALA A CA 1
ATOM 1219 C C . ALA A 1 176 ? -1.814 -3.217 -5.378 1.00 87.50 176 ALA A C 1
ATOM 1221 O O . ALA A 1 176 ? -1.561 -4.210 -6.062 1.00 87.50 176 ALA A O 1
ATOM 1222 N N . PRO A 1 177 ? -1.901 -3.293 -4.037 1.00 90.12 177 PRO A N 1
ATOM 1223 C CA . PRO A 1 177 ? -1.729 -4.552 -3.317 1.00 90.12 177 PRO A CA 1
ATOM 1224 C C . PRO A 1 177 ? -2.816 -5.576 -3.662 1.00 90.12 177 PRO A C 1
ATOM 1226 O O . PRO A 1 177 ? -3.975 -5.219 -3.871 1.00 90.12 177 PRO A O 1
ATOM 1229 N N . VAL A 1 178 ? -2.446 -6.859 -3.656 1.00 93.81 178 VAL A N 1
ATOM 1230 C CA . VAL A 1 178 ? -3.380 -7.974 -3.860 1.00 93.81 178 VAL A CA 1
ATOM 1231 C C . VAL A 1 178 ? -3.842 -8.512 -2.508 1.00 93.81 178 VAL A C 1
ATOM 1233 O O . VAL A 1 178 ? -3.149 -9.294 -1.857 1.00 93.81 178 VAL A O 1
ATOM 1236 N N . PHE A 1 179 ? -5.024 -8.090 -2.075 1.00 96.00 179 PHE A N 1
ATOM 1237 C CA . PHE A 1 179 ? -5.619 -8.476 -0.800 1.00 96.00 179 PHE A CA 1
ATOM 1238 C C . PHE A 1 179 ? -6.185 -9.895 -0.839 1.00 96.00 179 PHE A C 1
ATOM 1240 O O . PHE A 1 179 ? -6.778 -10.319 -1.831 1.00 96.00 179 PHE A O 1
ATOM 1247 N N . THR A 1 180 ? -6.053 -10.615 0.274 1.00 96.50 180 THR A N 1
ATOM 1248 C CA . THR A 1 180 ? -6.650 -11.946 0.463 1.00 96.50 180 THR A CA 1
ATOM 1249 C C . THR A 1 180 ? -7.752 -11.868 1.511 1.00 96.50 180 THR A C 1
ATOM 1251 O O . THR A 1 180 ? -7.498 -11.421 2.630 1.00 96.50 180 THR A O 1
ATOM 1254 N N . GLU A 1 181 ? -8.960 -12.308 1.153 1.00 96.56 181 GLU A N 1
ATOM 1255 C CA . GLU A 1 181 ? -10.116 -12.344 2.055 1.00 96.56 181 GLU A CA 1
ATOM 1256 C C . GLU A 1 181 ? -9.821 -13.167 3.321 1.00 96.56 181 GLU A C 1
ATOM 1258 O O . GLU A 1 181 ? -9.174 -14.214 3.269 1.00 96.56 181 GLU A O 1
ATOM 1263 N N . GLY A 1 182 ? -10.254 -12.663 4.477 1.00 97.12 182 GLY A N 1
ATOM 1264 C CA . GLY A 1 182 ? -9.958 -13.214 5.801 1.00 97.12 182 GLY A CA 1
ATOM 1265 C C . GLY A 1 182 ? -8.548 -12.916 6.327 1.00 97.12 182 GLY A C 1
ATOM 1266 O O . GLY A 1 182 ? -8.267 -13.216 7.486 1.00 97.12 182 GLY A O 1
ATOM 1267 N N . GLY A 1 183 ? -7.659 -12.337 5.515 1.00 97.06 183 GLY A N 1
ATOM 1268 C CA . GLY A 1 183 ? -6.297 -11.993 5.921 1.00 97.06 183 GLY A CA 1
ATOM 1269 C C . GLY A 1 183 ? -6.225 -10.727 6.779 1.00 97.06 183 GLY A C 1
ATOM 1270 O O . GLY A 1 183 ? -7.005 -9.794 6.584 1.00 97.06 183 GLY A O 1
ATOM 1271 N N . ALA A 1 184 ? -5.242 -10.680 7.682 1.00 98.12 184 ALA A N 1
ATOM 1272 C CA . ALA A 1 184 ? -4.846 -9.474 8.409 1.00 98.12 184 ALA A CA 1
ATOM 1273 C C . ALA A 1 184 ? -3.784 -8.699 7.616 1.00 98.12 184 ALA A C 1
ATOM 1275 O O . ALA A 1 184 ? -2.836 -9.288 7.089 1.00 98.12 184 ALA A O 1
ATOM 1276 N N . TRP A 1 185 ? -3.961 -7.386 7.521 1.00 98.38 185 TRP A N 1
ATOM 1277 C CA . TRP A 1 185 ? -3.164 -6.488 6.692 1.00 98.38 185 TRP A CA 1
ATOM 1278 C C . TRP A 1 185 ? -2.794 -5.222 7.454 1.00 98.38 185 TRP A C 1
ATOM 1280 O O . TRP A 1 185 ? -3.576 -4.709 8.254 1.00 98.38 185 TRP A O 1
ATOM 1290 N N . LEU A 1 186 ? -1.613 -4.699 7.149 1.00 98.44 186 LEU A N 1
ATOM 1291 C CA . LEU A 1 186 ? -1.170 -3.365 7.527 1.00 98.44 186 LEU A CA 1
ATOM 1292 C C . LEU A 1 186 ? -1.296 -2.468 6.300 1.00 98.44 186 LEU A C 1
ATOM 1294 O O . LEU A 1 186 ? -0.790 -2.808 5.228 1.00 98.44 186 LEU A O 1
ATOM 1298 N N . VAL A 1 187 ? -2.007 -1.353 6.447 1.00 98.19 187 VAL A N 1
ATOM 1299 C CA . VAL A 1 187 ? -2.329 -0.431 5.356 1.00 98.19 187 VAL A CA 1
ATOM 1300 C C . VAL A 1 187 ? -1.878 0.973 5.715 1.00 98.19 187 VAL A C 1
ATOM 1302 O O . VAL A 1 187 ? -2.279 1.519 6.743 1.00 98.19 187 VAL A O 1
ATOM 1305 N N . ALA A 1 188 ? -1.108 1.576 4.813 1.00 97.88 188 ALA A N 1
ATOM 1306 C CA . ALA A 1 188 ? -0.701 2.969 4.878 1.00 97.88 188 ALA A CA 1
ATOM 1307 C C . ALA A 1 188 ? -1.249 3.720 3.670 1.00 97.88 188 ALA A C 1
ATOM 1309 O O . ALA A 1 188 ? -1.319 3.187 2.561 1.00 97.88 188 ALA A O 1
ATOM 1310 N N . ALA A 1 189 ? -1.631 4.973 3.881 1.00 96.69 189 ALA A N 1
ATOM 1311 C CA . ALA A 1 189 ? -2.136 5.834 2.831 1.00 96.69 189 ALA A CA 1
ATOM 1312 C C . ALA A 1 189 ? -1.765 7.298 3.061 1.00 96.69 189 ALA A C 1
ATOM 1314 O O . ALA A 1 189 ? -1.775 7.817 4.183 1.00 96.69 189 ALA A O 1
ATOM 1315 N N . SER A 1 190 ? -1.523 7.982 1.950 1.00 95.00 190 SER A N 1
ATOM 1316 C CA . SER A 1 190 ? -1.219 9.407 1.898 1.00 95.00 190 SER A CA 1
ATOM 1317 C C . SER A 1 190 ? -2.203 10.097 0.971 1.00 95.00 190 SER A C 1
ATOM 1319 O O . SER A 1 190 ? -2.357 9.704 -0.183 1.00 95.00 190 SER A O 1
ATOM 1321 N N . ALA A 1 191 ? -2.890 11.125 1.475 1.00 90.88 191 ALA A N 1
ATOM 1322 C CA . ALA A 1 191 ? -3.862 11.907 0.704 1.00 90.88 191 ALA A CA 1
ATOM 1323 C C . ALA A 1 191 ? -4.947 11.052 0.004 1.00 90.88 191 ALA A C 1
ATOM 1325 O O . ALA A 1 191 ? -5.356 11.347 -1.117 1.00 90.88 191 ALA A O 1
ATOM 1326 N N . GLY A 1 192 ? -5.412 9.983 0.664 1.00 93.25 192 GLY A N 1
ATOM 1327 C CA . GLY A 1 192 ? -6.437 9.077 0.125 1.00 93.25 192 GLY A CA 1
ATOM 1328 C C . GLY A 1 192 ? -5.928 8.076 -0.920 1.00 93.25 192 GLY A C 1
ATOM 1329 O O . GLY A 1 192 ? -6.732 7.381 -1.542 1.00 93.25 192 GLY A O 1
ATOM 1330 N N . VAL A 1 193 ? -4.612 7.988 -1.121 1.00 93.88 193 VAL A N 1
ATOM 1331 C CA . VAL A 1 193 ? -3.964 7.017 -2.009 1.00 93.88 193 VAL A CA 1
ATOM 1332 C C . VAL A 1 193 ? -3.246 5.981 -1.156 1.00 93.88 193 VAL A C 1
ATOM 1334 O O . VAL A 1 193 ? -2.476 6.350 -0.269 1.00 93.88 193 VAL A O 1
ATOM 1337 N N . VAL A 1 194 ? -3.489 4.695 -1.412 1.00 95.00 194 VAL A N 1
ATOM 1338 C CA . VAL A 1 194 ? -2.768 3.614 -0.731 1.00 95.00 194 VAL A CA 1
ATOM 1339 C C . VAL A 1 194 ? -1.292 3.657 -1.099 1.00 95.00 194 VAL A C 1
ATOM 1341 O O . VAL A 1 194 ? -0.922 3.723 -2.271 1.00 95.00 194 VAL A O 1
ATOM 1344 N N . SER A 1 195 ? -0.448 3.596 -0.078 1.00 93.12 195 SER A N 1
ATOM 1345 C CA . SER A 1 195 ? 0.994 3.484 -0.218 1.00 93.12 195 SER A CA 1
ATOM 1346 C C . SER A 1 195 ? 1.338 2.049 -0.602 1.00 93.12 195 SER A C 1
ATOM 1348 O O . SER A 1 195 ? 1.169 1.123 0.193 1.00 93.12 195 SER A O 1
ATOM 1350 N N . SER A 1 196 ? 1.801 1.864 -1.835 1.00 87.56 196 SER A N 1
ATOM 1351 C CA . SER A 1 196 ? 2.330 0.596 -2.342 1.00 87.56 196 SER A CA 1
ATOM 1352 C C . SER A 1 196 ? 3.819 0.452 -1.987 1.00 87.56 196 SER A C 1
ATOM 1354 O O . SER A 1 196 ? 4.276 0.994 -0.978 1.00 87.56 196 SER A O 1
ATOM 1356 N N . CYS A 1 197 ? 4.589 -0.311 -2.769 1.00 89.06 197 CYS A N 1
ATOM 1357 C CA . CYS A 1 197 ? 6.025 -0.516 -2.549 1.00 89.06 197 CYS A CA 1
ATOM 1358 C C . CYS A 1 197 ? 6.385 -1.193 -1.215 1.00 89.06 197 CYS A C 1
ATOM 1360 O O . CYS A 1 197 ? 7.458 -0.955 -0.678 1.00 89.06 197 CYS A O 1
ATOM 1362 N N . GLY A 1 198 ? 5.506 -2.038 -0.669 1.00 90.12 198 GLY A N 1
ATOM 1363 C CA . GLY A 1 198 ? 5.762 -2.765 0.581 1.00 90.12 198 GLY A CA 1
ATOM 1364 C C . GLY A 1 198 ? 5.436 -1.990 1.860 1.00 90.12 198 GLY A C 1
ATOM 1365 O O . GLY A 1 198 ? 5.634 -2.5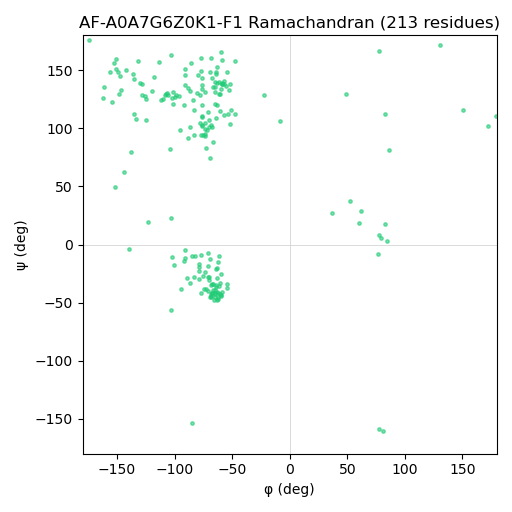24 2.944 1.00 90.12 198 GLY A O 1
ATOM 1366 N N . LEU A 1 199 ? 4.899 -0.768 1.759 1.00 94.69 199 LEU A N 1
ATOM 1367 C CA . LEU A 1 199 ? 4.351 -0.031 2.911 1.00 94.69 199 LEU A CA 1
ATOM 1368 C C . LEU A 1 199 ? 2.942 -0.507 3.301 1.00 94.69 199 LEU A C 1
ATOM 1370 O O . LEU A 1 199 ? 2.500 -0.281 4.426 1.00 94.69 199 LEU A O 1
ATOM 1374 N N . THR A 1 200 ? 2.258 -1.184 2.379 1.00 96.00 200 THR A N 1
ATOM 1375 C CA . THR A 1 200 ? 1.008 -1.912 2.611 1.00 96.00 200 THR A CA 1
ATOM 1376 C C . THR A 1 200 ? 1.234 -3.379 2.275 1.00 96.00 200 THR A C 1
ATOM 1378 O O . THR A 1 200 ? 1.784 -3.691 1.216 1.00 96.00 200 THR A O 1
ATOM 1381 N N . GLY A 1 201 ? 0.813 -4.279 3.159 1.00 95.88 201 GLY A N 1
ATOM 1382 C CA . GLY A 1 201 ? 1.076 -5.708 3.021 1.00 95.88 201 GLY A CA 1
ATOM 1383 C C . GLY A 1 201 ? 0.370 -6.556 4.080 1.00 95.88 201 GLY A C 1
ATOM 1384 O O . GLY A 1 201 ? -0.265 -6.006 4.984 1.00 95.88 201 GLY A O 1
ATOM 1385 N N . PRO A 1 202 ? 0.475 -7.894 3.989 1.00 97.50 202 PRO A N 1
ATOM 1386 C CA . PRO A 1 202 ? 0.036 -8.781 5.058 1.00 97.50 202 PRO A CA 1
ATOM 1387 C C . PRO A 1 202 ? 0.697 -8.403 6.388 1.00 97.50 202 PRO A C 1
ATOM 1389 O O . PRO A 1 202 ? 1.846 -7.952 6.400 1.00 97.50 202 PRO A O 1
ATOM 1392 N N . ASP A 1 203 ? -0.012 -8.622 7.497 1.00 97.88 203 ASP A N 1
ATOM 1393 C CA . ASP A 1 203 ? 0.474 -8.386 8.865 1.00 97.88 203 ASP A CA 1
ATOM 1394 C C . ASP A 1 203 ? 1.576 -9.396 9.236 1.00 97.88 203 ASP A C 1
ATOM 1396 O O . ASP A 1 203 ? 1.372 -10.392 9.931 1.00 97.88 203 ASP A O 1
ATOM 1400 N N . SER A 1 204 ? 2.750 -9.165 8.658 1.00 97.38 204 SER A N 1
ATOM 1401 C CA . SER A 1 204 ? 3.981 -9.916 8.865 1.00 97.38 204 SER A CA 1
ATOM 1402 C C . SER A 1 204 ? 4.797 -9.288 9.996 1.00 97.38 204 SER A C 1
ATOM 1404 O O . SER A 1 204 ? 4.724 -8.071 10.189 1.00 97.38 204 SER A O 1
ATOM 1406 N N . PRO A 1 205 ? 5.608 -10.071 10.732 1.00 97.88 205 PRO A N 1
ATOM 1407 C CA . PRO A 1 205 ? 6.447 -9.537 11.805 1.00 97.88 205 PRO A CA 1
ATOM 1408 C C . PRO A 1 205 ? 7.361 -8.391 11.353 1.00 97.88 205 PRO A C 1
ATOM 1410 O O . PRO A 1 205 ? 7.566 -7.436 12.096 1.00 97.88 205 PRO A O 1
ATOM 1413 N N . GLU A 1 206 ? 7.895 -8.471 10.134 1.00 96.44 206 GLU A N 1
ATOM 1414 C CA . GLU A 1 206 ? 8.806 -7.475 9.575 1.00 96.44 206 GLU A CA 1
ATOM 1415 C C . GLU A 1 206 ? 8.096 -6.144 9.300 1.00 96.44 206 GLU A C 1
ATOM 1417 O O . GLU A 1 206 ? 8.610 -5.086 9.663 1.00 96.44 206 GLU A O 1
ATOM 1422 N N . LEU A 1 207 ? 6.904 -6.186 8.692 1.00 97.31 207 LEU A N 1
ATOM 1423 C CA . LEU A 1 207 ? 6.123 -4.980 8.416 1.00 97.31 207 LEU A CA 1
ATOM 1424 C C . LEU A 1 207 ? 5.521 -4.399 9.701 1.00 97.31 207 LEU A C 1
ATOM 1426 O O . LEU A 1 207 ? 5.531 -3.184 9.873 1.00 97.31 207 LEU A O 1
ATOM 1430 N N . ALA A 1 208 ? 5.063 -5.245 10.626 1.00 98.06 208 ALA A N 1
ATOM 1431 C CA . ALA A 1 208 ? 4.560 -4.807 11.927 1.00 98.06 208 ALA A CA 1
ATOM 1432 C C . ALA A 1 208 ? 5.633 -4.047 12.717 1.00 98.06 208 ALA A C 1
ATOM 1434 O O . ALA A 1 208 ? 5.365 -2.957 13.209 1.00 98.06 208 ALA A O 1
ATOM 1435 N N . ALA A 1 209 ? 6.873 -4.551 12.740 1.00 97.94 209 ALA A N 1
ATOM 1436 C CA . ALA A 1 209 ? 7.989 -3.850 13.371 1.00 97.94 209 ALA A CA 1
ATOM 1437 C C . ALA A 1 209 ? 8.269 -2.479 12.729 1.00 97.94 209 ALA A C 1
ATOM 1439 O O . ALA A 1 209 ? 8.658 -1.542 13.424 1.00 97.94 209 ALA A O 1
ATOM 1440 N N . LEU A 1 210 ? 8.056 -2.343 11.414 1.00 98.00 210 LEU A N 1
ATOM 1441 C CA . LEU A 1 210 ? 8.193 -1.061 10.722 1.00 98.00 210 LEU A CA 1
ATOM 1442 C C . LEU A 1 210 ? 7.114 -0.059 11.159 1.00 98.00 210 LEU A C 1
ATOM 1444 O O . LEU A 1 210 ? 7.422 1.113 11.366 1.00 98.00 210 LEU A O 1
ATOM 1448 N N . TYR A 1 211 ? 5.869 -0.519 11.312 1.00 98.31 211 TYR A N 1
ATOM 1449 C CA . TYR A 1 211 ? 4.757 0.295 11.814 1.00 98.31 211 TYR A CA 1
ATOM 1450 C C . TYR A 1 211 ? 4.980 0.710 13.271 1.00 98.31 211 TYR A C 1
ATOM 1452 O O . TYR A 1 211 ? 4.854 1.893 13.571 1.00 98.31 211 TY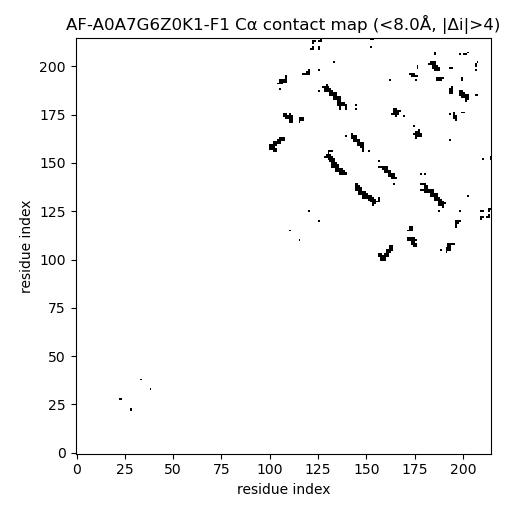R A O 1
ATOM 1460 N N . ASP A 1 212 ? 5.401 -0.221 14.132 1.00 98.06 212 ASP A N 1
ATOM 1461 C CA . ASP A 1 212 ? 5.722 0.046 15.542 1.00 98.06 212 ASP A CA 1
ATOM 1462 C C . ASP A 1 212 ? 6.901 1.022 15.706 1.00 98.06 212 ASP A C 1
ATOM 1464 O O . ASP A 1 212 ? 7.015 1.723 16.708 1.00 98.06 212 ASP A O 1
ATOM 1468 N N . GLN A 1 213 ? 7.828 1.059 14.743 1.00 98.06 213 GLN A N 1
ATOM 1469 C CA . GLN A 1 213 ? 8.922 2.030 14.744 1.00 98.06 213 GLN A CA 1
ATOM 1470 C C . GLN A 1 213 ? 8.471 3.413 14.245 1.00 98.06 213 GLN A C 1
ATOM 1472 O O . GLN A 1 213 ? 9.059 4.426 14.631 1.00 98.06 213 GLN A O 1
ATOM 1477 N N . ALA A 1 214 ? 7.475 3.458 13.361 1.00 97.81 214 ALA A N 1
ATOM 1478 C CA . ALA A 1 214 ? 6.999 4.685 12.732 1.00 97.81 214 ALA A CA 1
ATOM 1479 C C . ALA A 1 214 ? 5.992 5.469 13.594 1.00 97.81 214 ALA A C 1
ATOM 1481 O O . ALA A 1 214 ? 5.927 6.694 13.448 1.00 97.81 214 ALA A O 1
ATOM 1482 N N . PHE A 1 215 ? 5.228 4.792 14.462 1.00 96.12 215 PHE A N 1
ATOM 1483 C CA . PHE A 1 215 ? 4.104 5.352 15.229 1.00 96.12 215 PHE A CA 1
ATOM 1484 C C . PHE A 1 215 ? 4.147 4.951 16.707 1.00 96.12 215 PHE A C 1
ATOM 1486 O O . PHE A 1 215 ? 3.889 5.841 17.553 1.00 96.12 215 PHE A O 1
#

Secondary structure (DSSP, 8-state):
---SSSSHHHHHHHHHHHHHHHHHH-GGGGSPPPPHHHHHHHHHHHHH-----------------------------------------------S----PPEEE-BPPPP-STT-PPPPP-HHHHTT-SEEEEEEEEEEETTEEEEEEEEEEES---SEEEEEPPPTT---TTPPP---TT-EEEEEEETTEE--TTSSEE--HHHHHHHHHH-

pLDDT: mean 78.08, std 21.14, range [38.97, 98.62]

Foldseek 3Di:
DPPDPPPVVVVVVVVVVVVVVVCVPDPCNPDDDDDPVVVVVVVVCVVPDDDDPPPPPDPDPDDDDDDDDDDDDDDDDDDDDDDPPPPPPDDDPDDDPDDDWDEAEFEADDFDDPPLDFDDDALQVLLQFQWKFKWAFADDPPQKTKTATDGTLHHDNIGIYIYGAFDPVDPTRRGGHHDDHRFIKIWTHHPRYTGGRLCIDGPDPVNVVSSVSND

Mean predicted aligned error: 18.76 Å

Radius of gyration: 31.01 Å; Cα contacts (8 Å, |Δi|>4): 275; chains: 1; bounding box: 88×26×77 Å